Protein 2VEB (pdb70)

B-factor: mean 17.53, std 9.23, range [2.95, 73.64]

Secondary structure (DSSP, 8-state):
-TT--TT------S--HHHHHHHHHHHT--HHHHHHHHHHHHHHGGGHHHHHHHHHHHHHT-HHHHGGGB-TTSSB-HHHHHHHHHHHHHHHHHHHHS--SHHHHHHHHHHHHHHSTTTTTTTTT----S---HHHHHHTHHHHHHTTHHHHTSSS--HHHHHHHHHHHHHHHHHHHHHHTGGGSPTT--

InterPro domains:
  IPR009050 Globin-like superfamily [SSF46458] (16-185)
  IPR012102 Protoglobin [PIRSF014300] (1-195)
  IPR012102 Protoglobin [cd12124] (6-189)
  IPR012292 Globin/Protoglobin [G3DSA:1.10.490.10] (1-195)
  IPR044398 Globin-sensor domain [PF11563] (23-192)

Foldseek 3Di:
DQLDQQLHPPDFDPDAVVNLVVLCVVLVNDVLLLVLLLVVQVLCVVPLVVLLCVVVVVQVVDLVSLQQQDAPVSHGDVLSVVVVSVVVSVVSNCLSHPDCHRSVLVVLQVVLCCQALNNPCPRSVGHHDRHNPLVVLVVCLVVNLPVCLVSLPPPPDDVVSSVSNSSSSSSSSNSSSVSSCVVVDDPPPD

Sequence (190 aa):
IPGYTYGETENRAPFNLEDLKLLKEAVMFTAEDEEYIQKAGEVLEDQVEEILDTWYGFVGSHPHLLYYFTSPDGTPNEKYLAAVRKRFSSRWILDTSSNRSYDQAWLDYQQYEIGLRHHRTKKNQTDNVESVPNIGYRYLVAFIYPITATMKPFLARKGHTPEEVEKMYQAWFKATTLQVALWSYPYVKYGDF

Structure (mmCIF, N/CA/C/O backbone):
data_2VEB
#
_entry.id   2VEB
#
_cell.length_a   80.059
_cell.length_b   49.271
_cell.length_c   51.513
_cell.angle_alpha   90.00
_cell.angle_beta   92.88
_cell.angle_gamma   90.00
#
_symmetry.space_group_name_H-M   'C 1 2 1'
#
loop_
_entity.id
_entity.type
_entity.pdbx_description
1 polymer PROTOGLOBIN
2 non-polymer 'PROTOPORPHYRIN IX CONTAINING FE'
3 non-polymer 'PHOSPHATE ION'
4 non-polymer GLYCEROL
5 non-polymer 'OXYGEN MOLECULE'
6 water water
#
loop_
_atom_site.group_PDB
_atom_site.id
_atom_site.type_symbol
_atom_site.label_atom_id
_atom_site.label_alt_id
_atom_site.label_comp_id
_atom_site.label_asym_id
_atom_site.label_entity_id
_atom_site.label_seq_id
_atom_site.pdbx_PDB_ins_code
_atom_site.Cartn_x
_atom_site.Cartn_y
_atom_site.Cartn_z
_atom_site.occupancy
_atom_site.B_iso_or_equiv
_atom_site.auth_seq_id
_atom_site.auth_comp_id
_atom_site.auth_asym_id
_atom_site.auth_atom_id
_atom_site.pdbx_PDB_model_num
ATOM 1 N N . ILE A 1 6 ? 14.085 48.338 25.503 1.00 18.05 6 ILE A N 1
ATOM 2 C CA . ILE A 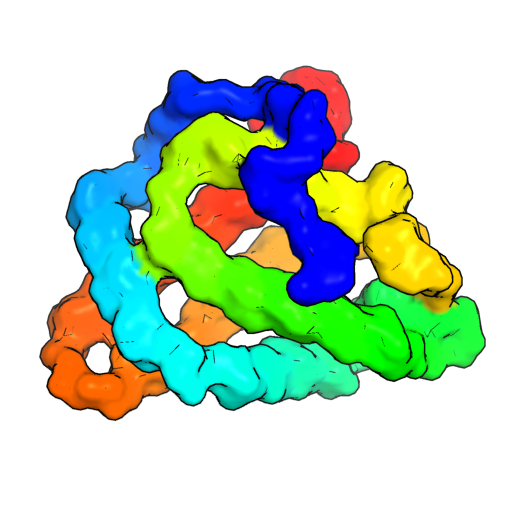1 6 ? 14.351 48.464 24.036 1.00 17.17 6 ILE A CA 1
ATOM 3 C C . ILE A 1 6 ? 14.369 49.946 23.685 1.00 15.44 6 ILE A C 1
ATOM 4 O O . ILE A 1 6 ? 13.314 50.594 23.656 1.00 15.46 6 ILE A O 1
ATOM 9 N N . PRO A 1 7 ? 15.563 50.512 23.435 1.00 15.06 7 PRO A N 1
ATOM 10 C CA . PRO A 1 7 ? 15.603 51.941 23.162 1.00 14.05 7 PRO A CA 1
ATOM 11 C C . PRO A 1 7 ? 14.691 52.353 21.990 1.00 13.41 7 PRO A C 1
ATOM 12 O O . PRO A 1 7 ? 14.715 51.738 20.908 1.00 12.96 7 PRO A O 1
ATOM 16 N N . GLY A 1 8 ? 13.917 53.403 22.234 1.00 12.40 8 GLY A N 1
ATOM 17 C CA . GLY A 1 8 ? 13.041 53.993 21.245 1.00 12.55 8 GLY A CA 1
ATOM 18 C C . GLY A 1 8 ? 11.679 53.326 21.146 1.00 11.70 8 GLY A C 1
ATOM 19 O O . GLY A 1 8 ? 10.814 53.813 20.426 1.00 11.95 8 GLY A O 1
ATOM 20 N N . TYR A 1 9 ? 11.479 52.192 21.819 1.00 11.45 9 TYR A N 1
ATOM 21 C CA . TYR A 1 9 ? 10.212 51.467 21.719 1.00 11.64 9 TYR A CA 1
ATOM 22 C C . TYR A 1 9 ? 9.208 52.059 22.690 1.00 12.03 9 TYR A C 1
ATOM 23 O O . TYR A 1 9 ? 9.386 51.973 23.905 1.00 14.20 9 TYR A O 1
ATOM 32 N N . THR A 1 10 ? 8.151 52.670 22.159 1.00 10.53 10 THR A N 1
ATOM 33 C CA . THR A 1 10 ? 7.230 53.453 22.974 1.00 11.33 10 THR A CA 1
ATOM 34 C C . THR A 1 10 ? 5.783 52.967 22.849 1.00 10.15 10 THR A C 1
ATOM 35 O O . THR A 1 10 ? 4.841 53.738 23.081 1.00 10.72 10 THR A O 1
ATOM 39 N N . TYR A 1 11 ? 5.607 51.690 22.543 1.00 9.93 11 TYR A N 1
ATOM 40 C CA . TYR A 1 11 ? 4.277 51.102 22.423 1.00 9.60 11 TYR A CA 1
ATOM 41 C C . TYR A 1 11 ? 3.485 51.345 23.704 1.00 10.13 11 TYR A C 1
ATOM 42 O O . TYR A 1 11 ? 3.963 51.061 24.821 1.00 10.71 11 TYR A O 1
ATOM 51 N N . GLY A 1 12 ? 2.264 51.850 23.565 1.00 10.14 12 GLY A N 1
ATOM 52 C CA . GLY A 1 12 ? 1.368 52.040 24.707 1.00 10.40 12 GLY A CA 1
ATOM 53 C C . GLY A 1 12 ? 1.683 53.261 25.530 1.00 10.10 12 GLY A C 1
ATOM 54 O O . GLY A 1 12 ? 1.049 53.473 26.570 1.00 11.43 12 GLY A O 1
ATOM 55 N N . GLU A 1 13 ? 2.634 54.078 25.098 1.00 11.12 13 GLU A N 1
ATOM 56 C CA . GLU A 1 13 ? 3.044 55.260 25.858 1.00 12.33 13 GLU A CA 1
ATOM 57 C C . GLU A 1 13 ? 3.428 56.413 24.954 1.00 12.17 13 GLU A C 1
ATOM 58 O O . GLU A 1 13 ? 4.177 57.292 25.347 1.00 12.76 13 GLU A O 1
ATOM 64 N N . THR A 1 14 ? 2.882 56.441 23.738 1.00 11.79 14 THR A N 1
ATOM 65 C CA . THR A 1 14 ? 3.085 57.615 22.897 1.00 12.52 14 THR A CA 1
ATOM 66 C C . THR A 1 14 ? 2.340 58.842 23.444 1.00 12.72 14 THR A C 1
ATOM 67 O O . THR A 1 14 ? 2.750 59.968 23.191 1.00 13.72 14 THR A O 1
ATOM 71 N N . GLU A 1 15 ? 1.253 58.602 24.190 1.00 12.38 15 GLU A N 1
ATOM 72 C CA . GLU A 1 15 ? 0.347 59.651 24.683 1.00 12.84 15 GLU A CA 1
ATOM 73 C C . GLU A 1 15 ? -0.247 60.493 23.546 1.00 13.12 15 GLU A C 1
ATOM 74 O O . GLU A 1 15 ? -0.668 61.634 23.753 1.00 14.60 15 GLU A O 1
ATOM 80 N N . ASN A 1 16 ? -0.306 59.905 22.351 1.00 13.02 16 ASN A N 1
ATOM 81 C CA . ASN A 1 16 ? -0.913 60.546 21.195 1.00 13.50 16 ASN A CA 1
ATOM 82 C C . ASN A 1 16 ? -1.973 59.642 20.589 1.00 13.47 16 ASN A C 1
ATOM 83 O O . ASN A 1 16 ? -1.685 58.522 20.154 1.00 15.11 16 ASN A O 1
ATOM 88 N N . ARG A 1 17 ? -3.200 60.139 20.556 1.00 13.44 17 ARG A N 1
ATOM 89 C CA . ARG A 1 17 ? -4.301 59.393 19.946 1.00 13.67 17 ARG A CA 1
ATOM 90 C C . ARG A 1 17 ? -4.180 59.485 18.420 1.00 13.58 17 ARG A C 1
ATOM 91 O O . ARG A 1 17 ? -4.109 60.584 17.878 1.00 14.75 17 ARG A O 1
ATOM 99 N N . ALA A 1 18 ? -4.128 58.331 17.756 1.00 12.91 18 ALA A N 1
ATOM 100 C CA . ALA A 1 18 ? -4.016 58.249 16.295 1.00 13.07 18 ALA A CA 1
ATOM 101 C C . ALA A 1 18 ? -5.211 58.897 15.600 1.00 13.25 18 ALA A C 1
ATOM 102 O O . ALA A 1 18 ? -6.273 59.036 16.204 1.00 13.13 18 ALA A O 1
ATOM 104 N N . PRO A 1 19 ? -5.039 59.309 14.333 1.00 13.41 19 PRO A N 1
ATOM 105 C CA . PRO A 1 19 ? -6.161 59.865 13.578 1.00 14.48 19 PRO A CA 1
ATOM 106 C C . PRO A 1 19 ? -7.153 58.806 13.110 1.00 14.93 19 PRO A C 1
ATOM 107 O O . PRO A 1 19 ? -8.073 59.148 12.367 1.00 17.89 19 PRO A O 1
ATOM 111 N N . PHE A 1 20 ? -6.953 57.546 13.477 1.00 14.19 20 PHE A N 1
ATOM 112 C CA . PHE A 1 20 ? -7.904 56.477 13.181 1.00 13.54 20 PHE A CA 1
ATOM 113 C C . PHE A 1 20 ? -8.287 55.759 14.481 1.00 13.55 20 PHE A C 1
ATOM 114 O O . PHE A 1 20 ? -7.479 55.648 15.408 1.00 14.28 20 PHE A O 1
ATOM 122 N N . ASN A 1 21 ? -9.537 55.318 14.540 1.00 12.70 21 ASN A N 1
ATOM 123 C CA . ASN A 1 21 ? -10.123 54.726 15.732 1.00 13.53 21 ASN A CA 1
ATOM 124 C C . ASN A 1 21 ? -10.594 53.290 15.481 1.00 13.26 21 ASN A C 1
ATOM 125 O O . ASN A 1 21 ? -10.319 52.715 14.429 1.00 11.95 21 ASN A O 1
ATOM 130 N N . LEU A 1 22 ? -11.290 52.704 16.449 1.00 13.96 22 LEU A N 1
ATOM 131 C CA . LEU A 1 22 ? -11.681 51.320 16.352 1.00 14.77 22 LEU A CA 1
ATOM 132 C C . LEU A 1 22 ? -12.713 51.063 15.266 1.00 14.36 22 LEU A C 1
ATOM 133 O O . LEU A 1 22 ? -12.766 49.963 14.723 1.00 13.93 22 LEU A O 1
ATOM 138 N N . GLU A 1 23 ? -13.532 52.061 14.953 1.00 13.91 23 GLU A N 1
ATOM 139 C CA . GLU A 1 23 ? -14.456 51.902 13.827 1.00 14.27 23 GLU A CA 1
ATOM 140 C C . GLU A 1 23 ? -13.695 51.852 12.506 1.00 13.37 23 GLU A C 1
ATOM 141 O O . GLU A 1 23 ? -13.972 51.007 11.664 1.00 13.85 23 GLU A O 1
ATOM 147 N N . ASP A 1 24 ? -12.715 52.735 12.336 1.00 12.60 24 ASP A N 1
ATOM 148 C CA . ASP A 1 24 ? -11.848 52.654 11.164 1.00 12.14 24 ASP A CA 1
ATOM 149 C C . ASP A 1 24 ? -11.200 51.282 11.085 1.00 11.62 24 ASP A C 1
ATOM 150 O O . ASP A 1 24 ? -11.122 50.683 10.008 1.00 11.75 24 ASP A O 1
ATOM 155 N N . LEU A 1 25 ? -10.713 50.785 12.215 1.00 11.06 25 LEU A N 1
ATOM 156 C CA . LEU A 1 25 ? -10.059 49.481 12.215 1.00 10.90 25 LEU A CA 1
ATOM 157 C C . LEU A 1 25 ? -11.019 48.354 11.844 1.00 10.92 25 LEU A C 1
ATOM 158 O O . LEU A 1 25 ? -10.662 47.451 11.092 1.00 11.11 25 LEU A O 1
ATOM 163 N N . LYS A 1 26 ? -12.248 48.418 12.357 1.00 11.15 26 LYS A N 1
ATOM 164 C CA . LYS A 1 26 ? -13.246 47.421 12.018 1.00 12.44 26 LYS A CA 1
ATOM 165 C C . LYS A 1 26 ? -13.443 47.348 10.497 1.00 11.56 26 LYS A C 1
ATOM 166 O O . LYS A 1 26 ? -13.456 46.258 9.907 1.00 11.47 26 LYS A O 1
ATOM 172 N N . LEU A 1 27 ? -13.578 48.511 9.863 1.00 11.18 27 LEU A N 1
ATOM 173 C CA . LEU A 1 27 ? -13.810 48.551 8.418 1.00 12.01 27 LEU A CA 1
ATOM 174 C C . LEU A 1 27 ? -12.592 48.084 7.623 1.00 11.43 27 LEU A C 1
ATOM 175 O O . LEU A 1 27 ? -12.717 47.453 6.581 1.00 11.37 27 LEU A O 1
ATOM 180 N N . LEU A 1 28 ? -11.400 48.420 8.111 1.00 10.14 28 LEU A N 1
ATOM 181 C CA . LEU A 1 28 ? -10.193 47.969 7.459 1.00 10.48 28 LEU A CA 1
ATOM 182 C C . LEU A 1 28 ? -9.986 46.456 7.601 1.00 9.98 28 LEU A C 1
ATOM 183 O O . LEU A 1 28 ? -9.584 45.779 6.648 1.00 10.05 28 LEU A O 1
ATOM 188 N N . LYS A 1 29 ? -10.283 45.913 8.789 1.00 10.41 29 LYS A N 1
ATOM 189 C CA . LYS A 1 29 ? -10.257 44.462 8.974 1.00 11.24 29 LYS A CA 1
ATOM 190 C C . LYS A 1 29 ? -11.218 43.750 8.025 1.00 10.65 29 LYS A C 1
ATOM 191 O O . LYS A 1 29 ? -10.895 42.707 7.458 1.00 11.63 29 LYS A O 1
ATOM 197 N N . GLU A 1 30 ? -12.391 44.337 7.817 1.00 10.54 30 GLU A N 1
ATOM 198 C CA . GLU A 1 30 ? -13.351 43.740 6.897 1.00 11.81 30 GLU A CA 1
ATOM 199 C C . GLU A 1 30 ? -12.790 43.723 5.474 1.00 11.19 30 GLU A C 1
ATOM 200 O O . GLU A 1 30 ? -12.908 42.725 4.765 1.00 11.81 30 GLU A O 1
ATOM 206 N N . ALA A 1 31 ? -12.111 44.800 5.071 1.00 10.34 31 ALA A N 1
ATOM 207 C CA . ALA A 1 31 ? -11.568 44.896 3.722 1.00 10.68 31 ALA A CA 1
ATOM 208 C C . ALA A 1 31 ? -10.437 43.891 3.487 1.00 11.46 31 ALA A C 1
ATOM 209 O O . ALA A 1 31 ? -10.286 43.382 2.387 1.00 12.68 31 ALA A O 1
ATOM 211 N N . VAL A 1 32 ? -9.635 43.617 4.508 1.00 10.49 32 VAL A N 1
ATOM 212 C CA . VAL A 1 32 ? -8.537 42.652 4.397 1.00 11.15 32 VAL A CA 1
ATOM 213 C C . VAL A 1 32 ? -8.945 41.220 4.778 1.00 10.95 32 VAL A C 1
ATOM 214 O O . VAL A 1 32 ? -8.118 40.304 4.754 1.00 13.12 32 VAL A O 1
ATOM 218 N N . MET A 1 33 ? -10.216 41.021 5.143 1.00 11.00 33 MET A N 1
ATOM 219 C CA . MET A 1 33 ? -10.786 39.699 5.473 1.00 11.61 33 MET A CA 1
ATOM 220 C C . MET A 1 33 ? -10.215 39.118 6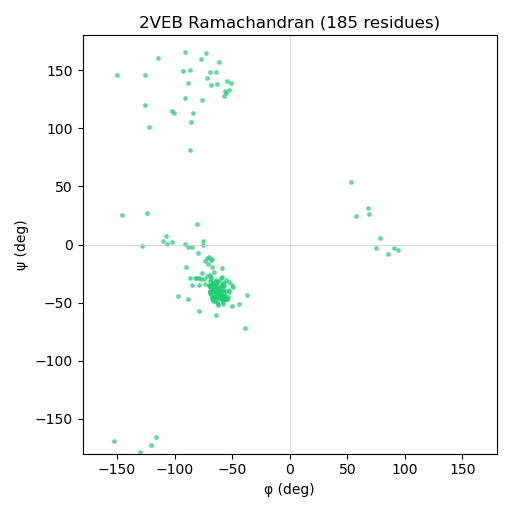.770 1.00 11.15 33 MET A C 1
ATOM 221 O O . MET A 1 33 ? -10.123 37.904 6.919 1.00 11.54 33 MET A O 1
ATOM 226 N N . PHE A 1 34 ? -9.862 39.991 7.715 1.00 11.63 34 PHE A N 1
ATOM 227 C CA . PHE A 1 34 ? -9.310 39.566 9.005 1.00 11.79 34 PHE A CA 1
ATOM 228 C C . PHE A 1 34 ? -10.476 39.402 9.975 1.00 12.46 34 PHE A C 1
ATOM 229 O O . PHE A 1 34 ? -11.264 40.334 10.152 1.00 13.24 34 PHE A O 1
ATOM 237 N N . THR A 1 35 ? -10.575 38.225 10.597 1.00 12.07 35 THR A N 1
ATOM 238 C CA . THR A 1 35 ? -11.675 37.902 11.510 1.00 12.98 35 THR A CA 1
ATOM 239 C C . THR A 1 35 ? -11.115 37.344 12.816 1.00 12.94 35 THR A C 1
ATOM 240 O O . THR A 1 35 ? -9.903 37.193 12.997 1.00 13.35 35 THR A O 1
ATOM 244 N N . ALA A 1 36 ? -12.022 36.991 13.718 1.00 13.34 36 ALA A N 1
ATOM 245 C CA . ALA A 1 36 ? -11.649 36.313 14.959 1.00 14.03 36 ALA A CA 1
ATOM 246 C C . ALA A 1 36 ? -10.851 35.039 14.717 1.00 14.33 36 ALA A C 1
ATOM 247 O O . ALA A 1 36 ? -10.011 34.662 15.541 1.00 15.21 36 ALA A O 1
ATOM 249 N N . GLU A 1 37 ? -11.092 34.366 13.594 1.00 14.86 37 GLU A N 1
ATOM 250 C CA . GLU A 1 37 ? -10.286 33.192 13.249 1.00 15.44 37 GLU A CA 1
ATOM 251 C C . GLU A 1 37 ? -8.805 33.564 13.066 1.00 15.32 37 GLU A C 1
ATOM 252 O O . GLU A 1 37 ? -7.905 32.854 13.536 1.00 15.79 37 GLU A O 1
ATOM 258 N N . ASP A 1 38 ? -8.546 34.683 12.402 1.00 14.61 38 ASP A N 1
ATOM 259 C CA . ASP A 1 38 ? -7.164 35.138 12.213 1.00 14.49 38 ASP A CA 1
ATOM 260 C C . ASP A 1 38 ? -6.542 35.597 13.511 1.00 15.17 38 ASP A C 1
ATOM 261 O O . ASP A 1 38 ? -5.353 35.388 13.721 1.00 15.95 38 ASP A O 1
ATOM 266 N N . GLU A 1 39 ? -7.327 36.214 14.387 1.00 16.04 39 GLU A N 1
ATOM 267 C CA . GLU A 1 39 ? -6.807 36.559 15.712 1.00 18.16 39 GLU A CA 1
ATOM 268 C C . GLU A 1 39 ? -6.314 35.314 16.443 1.00 17.62 39 GLU A C 1
ATOM 269 O O . GLU A 1 39 ? -5.218 35.320 17.028 1.00 17.50 39 GLU A O 1
ATOM 275 N N . GLU A 1 40 ? -7.102 34.238 16.382 1.00 17.42 40 GLU A N 1
ATOM 276 C CA . GLU A 1 40 ? -6.722 32.986 17.031 1.00 18.28 40 GLU A CA 1
ATOM 277 C C . GLU A 1 40 ? -5.372 32.497 16.503 1.00 17.85 40 GLU A C 1
ATOM 278 O O . GLU A 1 40 ? -4.459 32.165 17.278 1.00 18.69 40 GLU A O 1
ATOM 284 N N . TYR A 1 41 ? -5.236 32.469 15.182 1.00 17.56 41 TYR A N 1
ATOM 285 C CA . TYR A 1 41 ? -4.078 31.855 14.559 1.00 17.89 41 TYR A CA 1
ATOM 286 C C . TYR A 1 41 ? -2.843 32.737 14.539 1.00 17.71 41 TYR A C 1
ATOM 287 O O . TYR A 1 41 ? -1.733 32.225 14.628 1.00 18.48 41 TYR A O 1
ATOM 296 N N . ILE A 1 42 ? -3.020 34.049 14.500 1.00 16.89 42 ILE A N 1
ATOM 297 C CA . ILE A 1 42 ? -1.854 34.927 14.609 1.00 17.48 42 ILE A CA 1
ATOM 298 C C . ILE A 1 42 ? -1.275 34.794 16.018 1.00 18.00 42 ILE A C 1
ATOM 299 O O . ILE A 1 42 ? -0.050 34.850 16.185 1.00 17.86 42 ILE A O 1
ATOM 304 N N . GLN A 1 43 ? -2.146 34.591 17.015 1.00 18.94 43 GLN A N 1
ATOM 305 C CA . GLN A 1 43 ? -1.720 34.396 18.408 1.00 21.50 43 GLN A CA 1
ATOM 306 C C . GLN A 1 43 ? -0.992 33.075 18.570 1.00 22.24 43 GLN A C 1
ATOM 307 O O . GLN A 1 43 ? -0.028 33.000 19.324 1.00 22.82 43 GLN A O 1
ATOM 313 N N . LYS A 1 44 ? -1.420 32.042 17.851 1.00 22.86 44 LYS A N 1
ATOM 314 C CA . LYS A 1 44 ? -0.725 30.753 17.898 1.00 24.53 44 LYS A CA 1
ATOM 315 C C . LYS A 1 44 ? 0.647 30.848 17.246 1.00 25.35 44 LYS A C 1
ATOM 316 O O . LYS A 1 44 ? 1.574 30.144 17.645 1.00 25.62 44 LYS A O 1
ATOM 322 N N . ALA A 1 45 ? 0.777 31.739 16.264 1.00 26.03 45 ALA A N 1
ATOM 323 C CA . ALA A 1 45 ? 2.071 32.041 15.653 1.00 26.87 45 ALA A CA 1
ATOM 324 C C . ALA A 1 45 ? 3.071 32.566 16.690 1.00 27.40 45 ALA A C 1
ATOM 325 O O . ALA A 1 45 ? 4.279 32.362 16.539 1.00 26.94 45 ALA A O 1
ATOM 327 N N . GLY A 1 46 ? 2.549 33.210 17.739 1.00 28.49 46 GLY A N 1
ATOM 328 C CA . GLY A 1 46 ? 3.303 33.667 18.925 1.00 29.75 46 GLY A CA 1
ATOM 329 C C . GLY A 1 46 ? 4.384 32.719 19.421 1.00 30.10 46 GLY A C 1
ATOM 330 O O . GLY A 1 46 ? 5.581 33.001 19.303 1.00 29.86 46 GLY A O 1
ATOM 331 N N . GLU A 1 47 ? 3.932 31.615 20.020 1.00 30.23 47 GLU A N 1
ATOM 332 C CA . GLU A 1 47 ? 4.801 30.592 20.586 1.00 30.39 47 GLU A CA 1
ATOM 333 C C . GLU A 1 47 ? 5.725 30.029 19.519 1.00 29.15 47 GLU A C 1
ATOM 334 O O . GLU A 1 47 ? 6.875 29.701 19.800 1.00 29.68 47 GLU A O 1
ATOM 340 N N . VAL A 1 48 ? 5.211 29.933 18.294 1.00 27.61 48 VAL A N 1
ATOM 341 C CA . VAL A 1 48 ? 5.969 29.377 17.175 1.00 26.39 48 VAL A CA 1
ATOM 342 C C . VAL A 1 48 ? 7.172 30.243 16.803 1.00 26.00 48 VAL A C 1
ATOM 343 O O . VAL A 1 48 ? 8.278 29.725 16.620 1.00 25.74 48 VAL A O 1
ATOM 347 N N . LEU A 1 49 ? 6.958 31.556 16.722 1.00 25.61 49 LEU A N 1
ATOM 348 C CA . LEU A 1 49 ? 7.987 32.483 16.244 1.00 25.40 49 LEU A CA 1
ATOM 349 C C . LEU A 1 49 ? 8.902 33.036 17.333 1.00 25.90 49 LEU A C 1
ATOM 350 O O . LEU A 1 49 ? 9.994 33.524 17.030 1.00 25.51 49 LEU A O 1
ATOM 355 N N . GLU A 1 50 ? 8.458 32.961 18.586 1.00 26.91 50 GLU A N 1
ATOM 356 C CA . GLU A 1 50 ? 9.162 33.555 19.725 1.00 28.44 50 GLU A CA 1
ATOM 357 C C . GLU A 1 50 ? 10.674 33.300 19.706 1.00 28.07 50 GLU A C 1
ATOM 358 O O . GLU A 1 50 ? 11.462 34.243 19.822 1.00 28.61 50 GLU A O 1
ATOM 364 N N . ASP A 1 51 ? 11.071 32.037 19.539 1.00 27.82 51 ASP A N 1
ATOM 365 C CA . ASP A 1 51 ? 12.488 31.644 19.603 1.00 27.56 51 ASP A CA 1
ATOM 366 C C . ASP A 1 51 ? 13.239 31.826 18.286 1.00 26.47 51 ASP A C 1
ATOM 367 O O . ASP A 1 51 ? 14.446 31.578 18.219 1.00 26.76 51 ASP A O 1
ATOM 372 N N . GLN A 1 52 ? 12.537 32.264 17.242 1.00 24.84 52 GLN A N 1
ATOM 373 C CA . GLN A 1 52 ? 13.118 32.307 15.900 1.00 23.65 52 GLN A CA 1
ATOM 374 C C . GLN A 1 52 ? 13.370 33.715 15.392 1.00 23.06 52 GLN A C 1
ATOM 375 O O . GLN A 1 52 ? 13.785 33.896 14.245 1.00 22.56 52 GLN A O 1
ATOM 381 N N . VAL A 1 53 ? 13.105 34.708 16.230 1.00 22.56 53 VAL A N 1
ATOM 382 C CA . VAL A 1 53 ? 13.092 36.094 15.771 1.00 23.45 53 VAL A CA 1
ATOM 383 C C . VAL A 1 53 ? 14.458 36.584 15.269 1.00 23.31 53 VAL A C 1
ATOM 384 O O . VAL A 1 53 ? 14.516 37.390 14.343 1.00 22.84 53 VAL A O 1
ATOM 388 N N . GLU A 1 54 ? 15.547 36.084 15.853 1.00 23.31 54 GLU A N 1
ATOM 389 C CA . GLU A 1 54 ? 16.875 36.475 15.381 1.00 23.58 54 GLU A CA 1
ATOM 390 C C . GLU A 1 54 ? 17.131 35.947 13.968 1.00 22.92 54 GLU A C 1
ATOM 391 O O . GLU A 1 54 ? 17.704 36.650 13.133 1.00 22.46 54 GLU A O 1
ATOM 397 N N . GLU A 1 55 ? 16.693 34.718 13.692 1.00 21.67 55 GLU A N 1
ATOM 398 C CA . GLU A 1 55 ? 16.861 34.111 12.374 1.00 21.07 55 GLU A CA 1
ATOM 399 C C . GLU A 1 55 ? 15.970 34.796 11.337 1.00 19.32 55 GLU A C 1
ATOM 400 O O . GLU A 1 55 ? 16.365 34.958 10.181 1.00 18.89 55 GLU A O 1
ATOM 406 N N . ILE A 1 56 ? 14.773 35.204 11.757 1.00 18.57 56 ILE A N 1
ATOM 407 C CA . ILE A 1 56 ? 13.867 35.934 10.880 1.00 17.78 56 ILE A CA 1
ATOM 408 C C . ILE A 1 56 ? 14.501 37.278 10.486 1.00 17.85 56 ILE A C 1
ATOM 409 O O . ILE A 1 56 ? 14.563 37.626 9.300 1.00 17.09 56 ILE A O 1
ATOM 414 N N . LEU A 1 57 ? 14.993 38.016 11.478 1.00 18.11 57 LEU A N 1
ATOM 415 C CA . LEU A 1 57 ? 15.674 39.274 11.187 1.00 19.23 57 LEU A CA 1
ATOM 416 C C . LEU A 1 57 ? 16.959 39.112 10.385 1.00 19.20 57 LEU A C 1
ATOM 417 O O . LEU A 1 57 ? 17.256 39.962 9.567 1.00 18.56 57 LEU A O 1
ATOM 422 N N . ASP A 1 58 ? 17.694 38.021 10.583 1.00 19.63 58 ASP A N 1
ATOM 423 C CA . ASP A 1 58 ? 18.838 37.732 9.710 1.00 20.31 58 ASP A CA 1
ATOM 424 C C . ASP A 1 58 ? 18.394 37.651 8.252 1.00 19.55 58 ASP A C 1
ATOM 425 O O . ASP A 1 58 ? 19.081 38.134 7.357 1.00 19.42 58 ASP A O 1
ATOM 430 N N . THR A 1 59 ? 17.246 37.016 8.020 1.00 19.36 59 THR A N 1
ATOM 431 C CA . THR A 1 59 ? 16.711 36.859 6.675 1.00 18.98 59 THR A CA 1
ATOM 432 C C . THR A 1 59 ? 16.309 38.211 6.089 1.00 17.79 59 THR A C 1
ATOM 433 O O . THR A 1 59 ? 16.704 38.546 4.966 1.00 17.84 59 THR A O 1
ATOM 437 N N . TRP A 1 60 ? 15.559 38.993 6.864 1.00 16.63 60 TRP A N 1
ATOM 438 C CA . TRP A 1 60 ? 15.065 40.283 6.400 1.00 16.51 60 TRP A CA 1
ATOM 439 C C . TRP A 1 60 ? 16.195 41.285 6.206 1.00 16.55 60 TRP A C 1
ATOM 440 O O . TRP A 1 60 ? 16.247 41.959 5.177 1.00 16.22 60 TRP A O 1
ATOM 451 N N . TYR A 1 61 ? 17.090 41.389 7.190 1.00 16.35 61 TYR A N 1
ATOM 452 C CA . TYR A 1 61 ? 18.256 42.265 7.040 1.00 16.07 61 TYR A CA 1
ATOM 453 C C . TYR A 1 61 ? 19.185 41.798 5.924 1.00 16.23 61 TYR A C 1
ATOM 454 O O . TYR A 1 61 ? 19.818 42.619 5.265 1.00 16.97 61 TYR A O 1
ATOM 463 N N . GLY A 1 62 ? 19.232 40.493 5.687 1.00 16.45 62 GLY A N 1
ATOM 464 C CA . GLY A 1 62 ? 19.999 39.928 4.576 1.00 16.46 62 GLY A CA 1
ATOM 465 C C . GLY A 1 62 ? 19.452 40.400 3.235 1.00 16.53 62 GLY A C 1
ATOM 466 O O . GLY A 1 62 ? 20.209 40.787 2.339 1.00 17.68 62 GLY A O 1
ATOM 467 N N . PHE A 1 63 ? 18.124 40.372 3.098 1.00 16.06 63 PHE A N 1
ATOM 468 C CA . PHE A 1 63 ? 17.451 40.849 1.901 1.00 15.88 63 PHE A CA 1
ATOM 469 C C . PHE A 1 63 ? 17.708 42.333 1.679 1.00 15.37 63 PHE A C 1
ATOM 470 O O . PHE A 1 63 ? 18.113 42.737 0.600 1.00 16.03 63 PHE A O 1
ATOM 478 N N . VAL A 1 64 ? 17.487 43.140 2.707 1.00 15.02 64 VAL A N 1
ATOM 479 C CA . VAL A 1 64 ? 17.759 44.580 2.605 1.00 15.46 64 VAL A CA 1
ATOM 480 C C . VAL A 1 64 ? 19.239 44.836 2.266 1.00 15.77 64 VAL A C 1
ATOM 481 O O . VAL A 1 64 ? 19.548 45.595 1.342 1.00 16.47 64 VAL A O 1
ATOM 485 N N . GLY A 1 65 ? 20.138 44.166 2.980 1.00 16.18 65 GLY A N 1
ATOM 486 C CA . GLY A 1 65 ? 21.583 44.403 2.815 1.00 17.58 65 GLY A CA 1
ATOM 487 C C . GLY A 1 65 ? 22.146 44.016 1.460 1.00 18.37 65 GLY A C 1
ATOM 488 O O . GLY A 1 65 ? 23.188 44.543 1.043 1.00 19.74 65 GLY A O 1
ATOM 489 N N . SER A 1 66 ? 21.479 43.109 0.756 1.00 18.45 66 SER A N 1
ATOM 490 C CA . SER A 1 66 ? 21.992 42.634 -0.529 1.00 19.39 66 SER A CA 1
ATOM 491 C C . SER A 1 66 ? 21.527 43.502 -1.704 1.00 18.70 66 SER A C 1
ATOM 492 O O . SER A 1 66 ? 21.892 43.266 -2.857 1.00 20.25 66 SER A O 1
ATOM 495 N N . HIS A 1 67 ? 20.716 44.514 -1.400 1.00 17.62 67 HIS A N 1
ATOM 496 C CA . HIS A 1 67 ? 20.178 45.417 -2.396 1.00 17.43 67 HIS A CA 1
ATOM 497 C C . HIS A 1 67 ? 20.574 46.857 -2.075 1.00 16.72 67 HIS A C 1
ATOM 498 O O . HIS A 1 67 ? 19.956 47.467 -1.213 1.00 15.50 67 HIS A O 1
ATOM 505 N N . PRO A 1 68 ? 21.597 47.414 -2.763 1.00 16.06 68 PRO A N 1
ATOM 506 C CA . PRO A 1 68 ? 22.024 48.787 -2.440 1.00 15.27 68 PRO A CA 1
ATOM 507 C C . PRO A 1 68 ? 20.901 49.827 -2.368 1.00 14.21 68 PRO A C 1
ATOM 508 O O . PRO A 1 68 ? 20.937 50.722 -1.513 1.00 12.99 68 PRO A O 1
ATOM 512 N N . HIS A 1 69 ? 19.896 49.706 -3.232 1.00 13.63 69 HIS A N 1
ATOM 513 C CA . HIS A 1 69 ? 18.806 50.676 -3.249 1.00 13.30 69 HIS A CA 1
ATOM 514 C C . HIS A 1 69 ? 17.849 50.525 -2.072 1.00 12.06 69 HIS A C 1
ATOM 515 O O . HIS A 1 69 ? 17.047 51.413 -1.837 1.00 12.67 69 HIS A O 1
ATOM 522 N N . LEU A 1 70 ? 17.927 49.400 -1.361 1.00 11.29 70 LEU A N 1
ATOM 523 C CA . LEU A 1 70 ? 17.136 49.221 -0.136 1.00 11.72 70 LEU A CA 1
ATOM 524 C C . LEU A 1 70 ? 17.984 49.546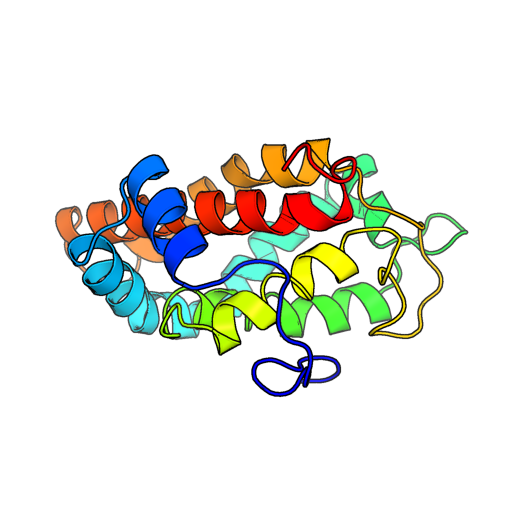 1.079 1.00 11.13 70 LEU A C 1
ATOM 525 O O . LEU A 1 70 ? 17.531 50.241 1.986 1.00 10.61 70 LEU A O 1
ATOM 530 N N . LEU A 1 71 ? 19.227 49.053 1.087 1.00 11.28 71 LEU A N 1
ATOM 531 C CA . LEU A 1 71 ? 20.129 49.353 2.189 1.00 11.22 71 LEU A CA 1
ATOM 532 C C . LEU A 1 71 ? 20.326 50.867 2.330 1.00 10.47 71 LEU A C 1
ATOM 533 O O . LEU A 1 71 ? 20.557 51.363 3.434 1.00 10.84 71 LEU A O 1
ATOM 538 N N . TYR A 1 72 ? 20.189 51.568 1.205 1.00 10.30 72 TYR A N 1
ATOM 539 C CA . TYR A 1 72 ? 20.159 53.023 1.149 1.00 10.58 72 TYR A CA 1
ATOM 540 C C . TYR A 1 72 ? 19.426 53.674 2.325 1.00 10.05 72 TYR A C 1
ATOM 541 O O . TYR A 1 72 ? 19.898 54.675 2.872 1.00 9.82 72 TYR A O 1
ATOM 550 N N . TYR A 1 73 ? 18.277 53.121 2.709 1.00 9.59 73 TYR A N 1
ATOM 551 C CA . TYR A 1 73 ? 17.471 53.771 3.738 1.00 8.90 73 TYR A CA 1
ATOM 552 C C . TYR A 1 73 ? 18.068 53.786 5.143 1.00 8.83 73 TYR A C 1
ATOM 553 O O . TYR A 1 73 ? 17.588 54.515 5.998 1.00 9.25 73 TYR A O 1
ATOM 562 N N . PHE A 1 74 ? 19.107 52.976 5.344 1.00 8.88 74 PHE A N 1
ATOM 563 C CA . PHE A 1 74 ? 19.845 52.885 6.602 1.00 9.73 74 PHE A CA 1
ATOM 564 C C . PHE A 1 74 ? 21.238 53.530 6.496 1.00 9.82 74 PHE A C 1
ATOM 565 O O . PHE A 1 74 ? 22.035 53.392 7.408 1.00 11.09 74 PHE A O 1
ATOM 573 N N . THR A 1 75 ? 21.539 54.199 5.383 1.00 9.57 75 THR A N 1
ATOM 574 C CA . THR A 1 75 ? 22.890 54.717 5.161 1.00 10.83 75 THR A CA 1
ATOM 575 C C . THR A 1 75 ? 23.120 56.089 5.765 1.00 11.15 75 THR A C 1
ATOM 576 O O . THR A 1 75 ? 22.203 56.920 5.898 1.00 11.57 75 THR A O 1
ATOM 580 N N . SER A 1 76 ? 24.377 56.320 6.138 1.00 11.54 76 SER A N 1
ATOM 581 C CA . SER A 1 76 ? 24.866 57.642 6.464 1.00 12.32 76 SER A CA 1
ATOM 582 C C . SER A 1 76 ? 25.001 58.449 5.168 1.00 12.39 76 SER A C 1
ATOM 583 O O . SER A 1 76 ? 25.002 57.869 4.078 1.00 12.66 76 SER A O 1
ATOM 586 N N . PRO A 1 77 ? 25.143 59.788 5.280 1.00 13.72 77 PRO A N 1
ATOM 587 C CA . PRO A 1 77 ? 25.282 60.607 4.065 1.00 14.49 77 PRO A CA 1
ATOM 588 C C . PRO A 1 77 ? 26.387 60.136 3.117 1.00 14.97 77 PRO A C 1
ATOM 589 O O . PRO A 1 77 ? 26.237 60.241 1.895 1.00 16.08 77 PRO A O 1
ATOM 593 N N . ASP A 1 78 ? 27.462 59.573 3.667 1.00 14.30 78 ASP A N 1
ATOM 594 C CA . ASP A 1 78 ? 28.596 59.134 2.857 1.00 15.16 78 ASP A CA 1
ATOM 595 C C . ASP A 1 78 ? 28.314 57.839 2.090 1.00 15.06 78 ASP A C 1
ATOM 596 O O . ASP A 1 78 ? 29.192 57.341 1.388 1.00 16.29 78 ASP A O 1
ATOM 601 N N . GLY A 1 79 ? 27.110 57.278 2.246 1.00 15.26 79 GLY A N 1
ATOM 602 C CA . GLY A 1 79 ? 26.712 56.112 1.478 1.00 15.46 79 GLY A CA 1
ATOM 603 C C . GLY A 1 79 ? 26.967 54.792 2.172 1.00 15.44 79 GLY A C 1
ATOM 604 O O . GLY A 1 79 ? 26.570 53.748 1.650 1.00 16.89 79 GLY A O 1
ATOM 605 N N . THR A 1 80 ? 27.597 54.818 3.345 1.00 14.95 80 THR A N 1
ATOM 606 C CA . THR A 1 80 ? 27.903 53.576 4.053 1.00 15.13 80 THR A CA 1
ATOM 607 C C . THR A 1 80 ? 26.760 53.275 5.034 1.00 14.21 80 THR A C 1
ATOM 608 O O . THR A 1 80 ? 26.151 54.194 5.550 1.00 13.80 80 THR A O 1
ATOM 612 N N . PRO A 1 81 ? 26.491 51.991 5.310 1.00 14.15 81 PRO A N 1
ATOM 613 C CA . PRO A 1 81 ? 25.412 51.700 6.276 1.00 14.07 81 PRO A CA 1
ATOM 614 C C . PRO A 1 81 ? 25.738 52.252 7.661 1.00 13.30 81 PRO A C 1
ATOM 615 O O . PRO A 1 81 ? 26.877 52.158 8.112 1.00 14.64 81 PRO A O 1
ATOM 619 N N . ASN A 1 82 ? 24.757 52.846 8.330 1.00 12.24 82 ASN A N 1
ATOM 620 C CA . ASN A 1 82 ? 24.937 53.292 9.703 1.00 12.67 82 ASN A CA 1
ATOM 621 C C . ASN A 1 82 ? 24.644 52.102 10.623 1.00 12.69 82 ASN A C 1
ATOM 622 O O . ASN A 1 82 ? 23.489 51.683 10.781 1.00 12.43 82 ASN A O 1
ATOM 627 N N . GLU A 1 83 ? 25.706 51.518 11.185 1.00 13.21 83 GLU A N 1
ATOM 628 C CA . GLU A 1 83 ? 25.577 50.290 11.964 1.00 13.88 83 GLU A CA 1
ATOM 629 C C . GLU A 1 83 ? 24.798 50.481 13.262 1.00 13.19 83 GLU A C 1
ATOM 630 O O . GLU A 1 83 ? 24.054 49.595 13.677 1.00 13.82 83 GLU A O 1
ATOM 636 N N . LYS A 1 84 ? 24.919 51.651 13.871 1.00 13.40 84 LYS A N 1
ATOM 637 C CA . LYS A 1 84 ? 24.183 51.983 15.099 1.00 14.87 84 LYS A CA 1
ATOM 638 C C . LYS A 1 84 ? 22.681 51.992 14.788 1.00 13.05 84 LYS A C 1
ATOM 639 O O . LYS A 1 84 ? 21.860 51.453 15.538 1.00 12.96 84 LYS A O 1
ATOM 645 N N . TYR A 1 85 ? 22.330 52.611 13.670 1.00 11.73 85 TYR A N 1
ATOM 646 C CA . TYR A 1 85 ? 20.940 52.722 13.225 1.00 10.69 85 TYR A CA 1
ATOM 647 C C . TYR A 1 85 ? 20.373 51.324 12.965 1.00 10.18 85 TYR A C 1
ATOM 648 O O . TYR A 1 85 ? 19.319 50.959 13.487 1.00 11.13 85 TYR A O 1
ATOM 657 N N . LEU A 1 86 ? 21.077 50.526 12.171 1.00 10.58 86 LEU A N 1
ATOM 658 C CA . LEU A 1 86 ? 20.652 49.161 11.876 1.00 11.46 86 LEU A CA 1
ATOM 659 C C . LEU A 1 86 ? 20.401 48.355 13.144 1.00 11.77 86 LEU A C 1
ATOM 660 O O . LEU A 1 86 ? 19.390 47.658 13.258 1.00 12.04 86 LEU A O 1
ATOM 665 N N . ALA A 1 87 ? 21.314 48.449 14.102 1.00 12.09 87 ALA A N 1
ATOM 666 C CA . ALA A 1 87 ? 21.203 47.631 15.307 1.00 12.28 87 ALA A CA 1
ATOM 667 C C . ALA A 1 87 ? 20.029 48.066 16.190 1.00 11.75 87 ALA A C 1
ATOM 668 O O . ALA A 1 87 ? 19.324 47.220 16.746 1.00 13.27 87 ALA A O 1
ATOM 670 N N . ALA A 1 88 ? 19.817 49.374 16.316 1.00 12.01 88 ALA A N 1
ATOM 671 C CA . ALA A 1 88 ? 18.745 49.900 17.160 1.00 11.83 88 ALA A CA 1
ATOM 672 C C . ALA A 1 88 ? 17.375 49.561 16.556 1.00 11.39 88 ALA A C 1
ATOM 673 O O . ALA A 1 88 ? 16.434 49.174 17.265 1.00 12.43 88 ALA A O 1
ATOM 675 N N . VAL A 1 89 ? 17.266 49.703 15.239 1.00 10.87 89 VAL A N 1
ATOM 676 C CA . VAL A 1 89 ? 16.016 49.383 14.549 1.00 11.01 89 VAL A CA 1
ATOM 677 C C . VAL A 1 89 ? 15.729 47.886 14.646 1.00 10.66 89 VAL A C 1
ATOM 678 O O . VAL A 1 89 ? 14.588 47.477 14.854 1.00 10.64 89 VAL A O 1
ATOM 682 N N . ARG A 1 90 ? 16.773 47.069 14.535 1.00 11.70 90 ARG A N 1
ATOM 683 C CA . ARG A 1 90 ? 16.619 45.632 14.587 1.00 12.18 90 ARG A CA 1
ATOM 684 C C . ARG A 1 90 ? 15.904 45.183 15.861 1.00 12.24 90 ARG A C 1
ATOM 685 O O . ARG A 1 90 ? 15.075 44.273 15.817 1.00 12.37 90 ARG A O 1
ATOM 693 N N . LYS A 1 91 ? 16.226 45.805 16.992 1.00 11.94 91 LYS A N 1
ATOM 694 C CA . LYS A 1 91 ? 15.577 45.433 18.252 1.00 13.01 91 LYS A CA 1
ATOM 695 C C . LYS A 1 91 ? 14.084 45.749 18.228 1.00 11.69 91 LYS A C 1
ATOM 696 O O . LYS A 1 91 ? 13.273 44.998 18.778 1.00 12.40 91 LYS A O 1
ATOM 702 N N . ARG A 1 92 ? 13.724 46.881 17.632 1.00 10.98 92 ARG A N 1
ATOM 703 C CA . ARG A 1 92 ? 12.307 47.250 17.530 1.00 10.78 92 ARG A CA 1
ATOM 704 C C . ARG A 1 92 ? 11.566 46.412 16.491 1.00 10.24 92 ARG A C 1
ATOM 705 O O . ARG A 1 92 ? 10.387 46.088 16.664 1.00 10.56 92 ARG A O 1
ATOM 713 N N . PHE A 1 93 ? 12.245 46.045 15.413 1.00 11.36 93 PHE A N 1
ATOM 714 C CA . PHE A 1 93 ? 11.645 45.236 14.346 1.00 11.97 93 PHE A CA 1
ATOM 715 C C . PHE A 1 93 ? 11.381 43.814 14.869 1.00 12.06 93 PHE A C 1
ATOM 716 O O . PHE A 1 93 ? 10.334 43.216 14.627 1.00 12.35 93 PHE A O 1
ATOM 724 N N A SER A 1 94 ? 12.332 43.287 15.641 0.50 10.62 94 SER A N 1
ATOM 725 C CA A SER A 1 94 ? 12.195 41.994 16.308 0.50 12.49 94 SER A CA 1
ATOM 726 C CA B SER A 1 94 ? 12.172 41.983 16.274 0.50 12.54 94 SER A CA 1
ATOM 727 C C A SER A 1 94 ? 10.950 41.977 17.189 0.50 11.12 94 SER A C 1
ATOM 728 O O A SER A 1 94 ? 10.135 41.049 17.148 0.50 9.83 94 SER A O 1
ATOM 733 N N . ARG A 1 95 ? 10.794 43.021 17.986 1.00 11.72 95 ARG A N 1
ATOM 734 C CA . ARG A 1 95 ? 9.670 43.150 18.897 1.00 12.07 95 ARG A CA 1
ATOM 735 C C . ARG A 1 95 ? 8.346 43.256 18.148 1.00 11.46 95 ARG A C 1
ATOM 736 O O . ARG A 1 95 ? 7.326 42.724 18.598 1.00 12.42 95 ARG A O 1
ATOM 744 N N . TRP A 1 96 ? 8.345 43.938 17.008 1.00 10.54 96 TRP A N 1
ATOM 745 C CA . TRP A 1 96 ? 7.152 44.043 16.181 1.00 10.53 96 TRP A CA 1
ATOM 746 C C . TRP A 1 96 ? 6.627 42.667 15.744 1.00 10.63 96 TRP A C 1
ATOM 747 O O . TRP A 1 96 ? 5.400 42.457 15.622 1.00 11.12 96 TRP A O 1
ATOM 758 N N . ILE A 1 97 ? 7.521 41.720 15.482 1.00 11.88 97 ILE A N 1
ATOM 759 C CA . ILE A 1 97 ? 7.050 40.385 15.122 1.00 13.24 97 ILE A CA 1
ATOM 760 C C . ILE A 1 97 ? 6.184 39.804 16.240 1.00 14.12 97 ILE A C 1
ATOM 761 O O . ILE A 1 97 ? 5.111 39.212 15.984 1.00 14.61 97 ILE A O 1
ATOM 766 N N . LEU A 1 98 ? 6.667 39.967 17.471 1.00 14.37 98 LEU A N 1
ATOM 767 C CA . LEU A 1 98 ? 5.960 39.465 18.650 1.00 15.70 98 LEU A CA 1
ATOM 768 C C . LEU A 1 98 ? 4.686 40.255 18.892 1.00 14.92 98 LEU A C 1
ATOM 769 O O . LEU A 1 98 ? 3.661 39.670 19.242 1.00 15.44 98 LEU A O 1
ATOM 774 N N . ASP A 1 99 ? 4.741 41.573 18.732 1.00 14.32 99 ASP A N 1
ATOM 775 C CA . ASP A 1 99 ? 3.559 42.421 18.919 1.00 13.85 99 ASP A CA 1
ATOM 776 C C . ASP A 1 99 ? 2.430 42.055 17.953 1.00 13.64 99 ASP A C 1
ATOM 777 O O . ASP A 1 99 ? 1.254 41.969 18.332 1.00 14.67 99 ASP A O 1
ATOM 782 N N . THR A 1 100 ? 2.794 41.815 16.708 1.00 13.91 100 THR A N 1
ATOM 783 C CA . THR A 1 100 ? 1.829 41.423 15.689 1.00 14.01 100 THR A CA 1
ATOM 784 C C . THR A 1 100 ? 1.078 40.146 16.059 1.00 14.84 100 THR A C 1
ATOM 785 O O . THR A 1 100 ? -0.130 40.030 15.837 1.00 15.62 100 THR A O 1
ATOM 789 N N A SER A 1 101 ? 1.779 39.195 16.655 0.50 15.13 101 SER A N 1
ATOM 790 C CA A SER A 1 101 ? 1.167 37.933 17.046 0.50 16.76 101 SER A CA 1
ATOM 791 C CA B SER A 1 101 ? 1.154 37.940 17.043 0.50 16.92 101 SER A CA 1
ATOM 792 C C A SER A 1 101 ? 0.448 38.033 18.402 0.50 16.81 101 SER A C 1
ATOM 793 O O A SER A 1 101 ? -0.631 37.441 18.585 0.50 16.72 101 SER A O 1
ATOM 798 N N . ASN A 1 102 ? 1.028 38.790 19.336 1.00 18.47 102 ASN A N 1
ATOM 799 C CA . ASN A 1 102 ? 0.635 38.863 20.767 1.00 19.94 102 ASN A CA 1
ATOM 800 C C . ASN A 1 102 ? -0.425 39.877 21.117 1.00 19.32 102 ASN A C 1
ATOM 801 O O . ASN A 1 102 ? -1.338 39.575 21.891 1.00 20.02 102 ASN A O 1
ATOM 806 N N . ARG A 1 103 ? -0.252 41.095 20.605 1.00 17.64 103 ARG A N 1
ATOM 807 C CA . ARG A 1 103 ? -1.031 42.240 21.048 1.00 17.08 103 ARG A CA 1
ATOM 808 C C . ARG A 1 103 ? -2.476 42.171 20.566 1.00 16.61 103 ARG A C 1
ATOM 809 O O . ARG A 1 103 ? -2.752 41.727 19.454 1.00 17.72 103 ARG A O 1
ATOM 817 N N . SER A 1 104 ? -3.382 42.624 21.419 1.00 16.45 104 SER A N 1
ATOM 818 C CA . SER A 1 104 ? -4.735 42.930 20.981 1.00 16.61 104 SER A CA 1
ATOM 819 C C . SER A 1 104 ? -4.681 44.150 20.063 1.00 14.93 104 SER A C 1
ATOM 820 O O . SER A 1 104 ? -3.973 45.115 20.373 1.00 14.00 104 SER A O 1
ATOM 823 N N . TYR A 1 105 ? -5.426 44.121 18.957 1.00 13.77 105 TYR A N 1
ATOM 824 C CA . TYR A 1 105 ? -5.433 45.259 18.042 1.00 12.83 105 TYR A CA 1
ATOM 825 C C . TYR A 1 105 ? -6.491 46.242 18.526 1.00 12.59 105 TYR A C 1
ATOM 826 O O . TYR A 1 105 ? -7.632 46.239 18.056 1.00 13.85 105 TYR A O 1
ATOM 835 N N . ASP A 1 106 ? -6.098 47.038 19.510 1.00 12.54 106 ASP A N 1
ATOM 836 C CA . ASP A 1 106 ? -6.958 47.989 20.185 1.00 12.42 106 ASP A CA 1
ATOM 837 C C . ASP A 1 106 ? -6.448 49.414 19.920 1.00 10.84 106 ASP A C 1
ATOM 838 O O . ASP A 1 106 ? -5.613 49.620 19.022 1.00 10.81 106 ASP A O 1
ATOM 843 N N . GLN A 1 107 ? -6.919 50.405 20.670 1.00 10.81 107 GLN A N 1
ATOM 844 C CA . GLN A 1 107 ? -6.499 51.762 20.398 1.00 10.63 107 GLN A CA 1
ATOM 845 C C . GLN A 1 107 ? -5.010 51.985 20.644 1.00 9.60 107 GLN A C 1
ATOM 846 O O . GLN A 1 107 ? -4.375 52.719 19.891 1.00 10.17 107 GLN A O 1
ATOM 852 N N . ALA A 1 108 ? -4.439 51.368 21.678 1.00 9.77 108 ALA A N 1
ATOM 853 C CA . ALA A 1 108 ? -2.994 51.505 21.921 1.00 9.33 108 ALA A CA 1
ATOM 854 C C . ALA A 1 108 ? -2.226 50.987 20.711 1.00 9.15 108 ALA A C 1
ATOM 855 O O . ALA A 1 108 ? -1.241 51.586 20.271 1.00 9.32 108 ALA A O 1
ATOM 857 N N . TRP A 1 109 ? -2.692 49.878 20.159 1.00 9.20 109 TRP A N 1
ATOM 858 C CA . TRP A 1 109 ? -2.066 49.294 18.974 1.00 8.79 109 TRP A CA 1
ATOM 859 C C . TRP A 1 109 ? -2.137 50.257 17.809 1.00 8.66 109 TRP A C 1
ATOM 860 O O . TRP A 1 109 ? -1.142 50.486 17.115 1.00 8.79 109 TRP A O 1
ATOM 871 N N . LEU A 1 110 ? -3.311 50.848 17.591 1.00 8.68 110 LEU A N 1
ATOM 872 C CA . LEU A 1 110 ? -3.464 51.843 16.526 1.00 8.65 110 LEU A CA 1
ATOM 873 C C . LEU A 1 110 ? -2.560 53.050 16.729 1.00 8.05 110 LEU A C 1
ATOM 874 O O . LEU A 1 110 ? -1.994 53.585 15.772 1.00 8.44 110 LEU A O 1
ATOM 879 N N . ASP A 1 111 ? -2.411 53.486 17.976 1.00 8.84 111 ASP A N 1
ATOM 880 C CA . ASP A 1 111 ? -1.561 54.615 18.259 1.00 8.91 111 ASP A CA 1
ATOM 881 C C . ASP A 1 111 ? -0.096 54.306 17.926 1.00 8.78 111 ASP A C 1
ATOM 882 O O . ASP A 1 111 ? 0.644 55.190 17.452 1.00 9.47 111 ASP A O 1
ATOM 887 N N . TYR A 1 112 ? 0.320 53.056 18.116 1.00 8.66 112 TYR A N 1
ATOM 888 C CA . TYR A 1 112 ? 1.681 52.682 17.731 1.00 8.53 112 TYR A CA 1
ATOM 889 C C . TYR A 1 112 ? 1.818 52.492 16.227 1.00 7.88 112 TYR A C 1
ATOM 890 O O . TYR A 1 112 ? 2.871 52.768 15.674 1.00 8.35 112 TYR A O 1
ATOM 899 N N A GLN A 1 113 ? 0.753 52.075 15.530 0.50 4.33 113 GLN A N 1
ATOM 900 C CA A GLN A 1 113 ? 0.737 51.987 14.071 0.50 7.53 113 GLN A CA 1
ATOM 901 C CA B GLN A 1 113 ? 0.835 51.976 14.075 0.50 7.62 113 GLN A CA 1
ATOM 902 C C A GLN A 1 113 ? 0.996 53.356 13.475 0.50 5.43 113 GLN A C 1
ATOM 903 O O A GLN A 1 113 ? 1.754 53.512 12.504 0.50 4.61 113 GLN A O 1
ATOM 914 N N . TYR A 1 114 ? 0.328 54.360 14.030 1.00 8.57 114 TYR A N 1
ATOM 915 C CA . TYR A 1 114 ? 0.552 55.709 13.586 1.00 8.92 114 TYR A CA 1
ATOM 916 C C . TYR A 1 114 ? 2.022 56.090 13.770 1.00 8.79 114 TYR A C 1
ATOM 917 O O . TYR A 1 114 ? 2.652 56.640 12.856 1.00 9.17 114 TYR A O 1
ATOM 926 N N . GLU A 1 115 ? 2.569 55.796 14.945 1.00 8.70 115 GLU A N 1
ATOM 927 C CA . GLU A 1 115 ? 3.964 56.070 15.236 1.00 8.98 115 GLU A CA 1
ATOM 928 C C . GLU A 1 115 ? 4.915 55.381 14.254 1.00 8.54 115 GLU A C 1
ATOM 929 O O . GLU A 1 115 ? 5.876 56.006 13.793 1.00 8.89 115 GLU A O 1
ATOM 935 N N . ILE A 1 116 ? 4.677 54.105 13.956 1.00 8.41 116 ILE A N 1
ATOM 936 C CA . ILE A 1 116 ? 5.551 53.386 13.025 1.00 8.87 116 ILE A CA 1
ATOM 937 C C . ILE A 1 116 ? 5.504 54.022 11.624 1.00 8.40 116 ILE A C 1
ATOM 938 O O . ILE A 1 116 ? 6.537 54.212 10.961 1.00 8.63 116 ILE A O 1
ATOM 943 N N . GLY A 1 117 ? 4.313 54.378 11.161 1.00 8.32 117 GLY A N 1
ATOM 944 C CA . GLY A 1 117 ? 4.218 55.082 9.897 1.00 8.66 117 GLY A CA 1
ATOM 945 C C . GLY A 1 117 ? 5.007 56.385 9.912 1.00 8.19 117 GLY A C 1
ATOM 946 O O . GLY A 1 117 ? 5.730 56.697 8.957 1.00 8.58 117 GLY A O 1
ATOM 947 N N . LEU A 1 118 ? 4.854 57.166 10.981 1.00 8.52 118 LEU A N 1
ATOM 948 C CA . LEU A 1 118 ? 5.600 58.411 11.101 1.00 8.67 118 LEU A CA 1
ATOM 949 C C . LEU A 1 118 ? 7.103 58.217 11.020 1.00 8.62 118 LEU A C 1
ATOM 950 O O . LEU A 1 118 ? 7.826 59.080 10.505 1.00 9.18 118 LEU A O 1
ATOM 955 N N . ARG A 1 119 ? 7.581 57.099 11.564 1.00 8.21 119 ARG A N 1
ATOM 956 C CA . ARG A 1 119 ? 9.020 56.830 11.624 1.00 8.38 119 ARG A CA 1
ATOM 957 C C . ARG A 1 119 ? 9.611 56.395 10.291 1.00 8.16 119 ARG A C 1
ATOM 958 O O . ARG A 1 119 ? 10.806 56.572 10.067 1.00 8.59 119 ARG A O 1
ATOM 966 N N . HIS A 1 120 ? 8.789 55.826 9.403 1.00 8.03 120 HIS A N 1
ATOM 967 C CA . HIS A 1 120 ? 9.235 55.551 8.043 1.00 7.89 120 HIS A CA 1
ATOM 968 C C . HIS A 1 120 ? 9.220 56.813 7.178 1.00 8.14 120 HIS A C 1
ATOM 969 O O . HIS A 1 120 ? 10.043 57.008 6.281 1.00 8.34 120 HIS A O 1
ATOM 976 N N . HIS A 1 121 ? 8.234 57.665 7.445 1.00 8.77 121 HIS A N 1
ATOM 977 C CA . HIS A 1 121 ? 8.020 58.917 6.743 1.00 8.55 121 HIS A CA 1
ATOM 978 C C . HIS A 1 121 ? 9.012 59.979 7.209 1.00 9.12 121 HIS A C 1
ATOM 979 O O . HIS A 1 121 ? 9.586 59.907 8.306 1.00 9.23 121 HIS A O 1
ATOM 986 N N . ARG A 1 122 ? 9.204 61.003 6.384 1.00 9.64 122 ARG A N 1
ATOM 987 C CA . ARG A 1 122 ? 10.100 62.076 6.780 1.00 10.96 122 ARG A CA 1
ATOM 988 C C . ARG A 1 122 ? 9.691 62.780 8.074 1.00 11.33 122 ARG A C 1
ATOM 989 O O . ARG A 1 122 ? 10.536 63.394 8.704 1.00 11.58 122 ARG A O 1
ATOM 997 N N . THR A 1 123 ? 8.430 62.673 8.493 1.00 11.27 123 THR A N 1
ATOM 998 C CA . THR A 1 123 ? 7.989 63.341 9.717 1.00 11.68 123 THR A CA 1
ATOM 999 C C . THR A 1 123 ? 8.860 62.960 10.921 1.00 11.29 123 THR A C 1
ATOM 1000 O O . THR A 1 123 ? 9.276 63.834 11.671 1.00 12.82 123 THR A O 1
ATOM 1004 N N . LYS A 1 124 ? 9.130 61.670 11.098 1.00 10.43 124 LYS A N 1
ATOM 1005 C CA . LYS A 1 124 ? 9.923 61.228 12.241 1.00 11.19 124 LYS A CA 1
ATOM 1006 C C . LYS A 1 124 ? 11.109 60.332 11.913 1.00 9.46 124 LYS A C 1
ATOM 1007 O O . LYS A 1 124 ? 11.859 59.962 12.828 1.00 9.93 124 LYS A O 1
ATOM 1013 N N . LYS A 1 125 ? 11.344 59.987 10.646 1.00 8.90 125 LYS A N 1
ATOM 1014 C CA . LYS A 1 125 ? 12.494 59.137 10.357 1.00 8.85 125 LYS A CA 1
ATOM 1015 C C . LYS A 1 125 ? 13.774 59.774 10.925 1.00 8.66 125 LYS A C 1
ATOM 1016 O O . LYS A 1 125 ? 13.966 61.006 10.861 1.00 10.05 125 LYS A O 1
ATOM 1022 N N . ASN A 1 126 ? 14.639 58.911 11.476 1.00 9.10 126 ASN A N 1
ATOM 1023 C CA . ASN A 1 126 ? 15.978 59.259 12.013 1.00 9.58 126 ASN A CA 1
ATOM 1024 C C . ASN A 1 126 ? 15.961 59.965 13.349 1.00 10.67 126 ASN A C 1
ATOM 1025 O O . ASN A 1 126 ? 17.007 60.259 13.900 1.00 11.56 126 ASN A O 1
ATOM 1030 N N . GLN A 1 127 ? 14.785 60.254 13.882 1.00 11.01 127 GLN A N 1
ATOM 1031 C CA . GLN A 1 127 ? 14.723 60.951 15.168 1.00 12.19 127 GLN A CA 1
ATOM 1032 C C . GLN A 1 127 ? 14.814 60.008 16.342 1.00 12.26 127 GLN A C 1
ATOM 1033 O O . GLN A 1 127 ? 15.374 60.353 17.382 1.00 13.95 127 GLN A O 1
ATOM 1039 N N . THR A 1 128 ? 14.253 58.813 16.208 1.00 12.01 128 THR A N 1
ATOM 1040 C CA . THR A 1 128 ? 14.171 57.917 17.348 1.00 12.29 128 THR A CA 1
ATOM 1041 C C . THR A 1 128 ? 15.579 57.550 17.808 1.00 12.66 128 THR A C 1
ATOM 1042 O O . THR A 1 128 ? 15.850 57.507 19.014 1.00 13.98 128 THR A O 1
ATOM 1046 N N . ASP A 1 129 ? 16.479 57.318 16.855 1.00 13.18 129 ASP A N 1
ATOM 1047 C CA . ASP A 1 129 ? 17.843 56.890 17.172 1.00 13.42 129 ASP A CA 1
ATOM 1048 C C . ASP A 1 129 ? 18.852 58.031 17.071 1.00 13.51 129 ASP A C 1
ATOM 1049 O O . ASP A 1 129 ? 20.046 57.826 17.293 1.00 14.36 129 ASP A O 1
ATOM 1054 N N . ASN A 1 130 ? 18.354 59.225 16.767 1.00 13.68 130 ASN A N 1
ATOM 1055 C CA . ASN A 1 130 ? 19.186 60.425 16.643 1.00 14.49 130 ASN A CA 1
ATOM 1056 C C . ASN A 1 130 ? 20.341 60.211 15.673 1.00 14.14 130 ASN A C 1
ATOM 1057 O O . ASN A 1 130 ? 21.515 60.434 15.994 1.00 14.98 130 ASN A O 1
ATOM 1062 N N . VAL A 1 131 ? 19.996 59.773 14.469 1.00 12.48 131 VAL A N 1
ATOM 1063 C CA . VAL A 1 131 ? 20.986 59.492 13.448 1.00 12.73 131 VAL A CA 1
ATOM 1064 C C . VAL A 1 131 ? 20.841 60.440 12.278 1.00 12.12 131 VAL A C 1
ATOM 1065 O O . VAL A 1 131 ? 19.791 61.076 12.090 1.00 12.75 131 VAL A O 1
ATOM 1069 N N . GLU A 1 132 ? 21.918 60.543 11.495 1.00 12.02 132 GLU A N 1
ATOM 1070 C CA . GLU A 1 132 ? 21.848 61.234 10.210 1.00 12.56 132 GLU A CA 1
ATOM 1071 C C . GLU A 1 132 ? 21.779 60.211 9.084 1.00 12.46 132 GLU A C 1
ATOM 1072 O O . GLU A 1 132 ? 22.684 59.416 8.880 1.00 13.72 132 GLU A O 1
ATOM 1078 N N . SER A 1 133 ? 20.661 60.198 8.382 1.00 12.45 133 SER A N 1
ATOM 1079 C CA . SER A 1 133 ? 20.447 59.243 7.310 1.00 12.58 133 SER A CA 1
ATOM 1080 C C . SER A 1 133 ? 19.492 59.881 6.315 1.00 13.07 133 SER A C 1
ATOM 1081 O O . SER A 1 133 ? 19.223 61.075 6.380 1.00 13.99 133 SER A O 1
ATOM 1084 N N . VAL A 1 134 ? 18.989 59.093 5.375 1.00 12.20 134 VAL A N 1
ATOM 1085 C CA . VAL A 1 134 ? 18.170 59.639 4.320 1.00 12.26 134 VAL A CA 1
ATOM 1086 C C . VAL A 1 134 ? 16.819 60.100 4.908 1.00 11.52 134 VAL A C 1
ATOM 1087 O O . VAL A 1 134 ? 16.356 59.556 5.901 1.00 10.80 134 VAL A O 1
ATOM 1091 N N . PRO A 1 135 ? 16.218 61.146 4.331 1.00 11.51 135 PRO A N 1
ATOM 1092 C CA . PRO A 1 135 ? 15.065 61.757 4.999 1.00 11.78 135 PRO A CA 1
ATOM 1093 C C . PRO A 1 135 ? 13.757 60.970 4.993 1.00 10.81 135 PRO A C 1
ATOM 1094 O O . PRO A 1 135 ? 12.958 61.159 5.900 1.00 10.99 135 PRO A O 1
ATOM 1098 N N . ASN A 1 136 ? 13.528 60.109 4.004 1.00 9.44 136 ASN A N 1
ATOM 1099 C CA . ASN A 1 136 ? 12.204 59.506 3.816 1.00 9.67 136 ASN A CA 1
ATOM 1100 C C . ASN A 1 136 ? 12.344 58.133 3.211 1.00 9.21 136 ASN A C 1
ATOM 1101 O O . ASN A 1 136 ? 13.194 57.934 2.350 1.00 11.99 136 ASN A O 1
ATOM 1106 N N . ILE A 1 137 ? 11.464 57.211 3.581 1.00 8.69 137 ILE A N 1
ATOM 1107 C CA . ILE A 1 137 ? 11.402 55.943 2.866 1.00 9.74 137 ILE A CA 1
ATOM 1108 C C . ILE A 1 137 ? 10.222 56.025 1.904 1.00 9.59 137 ILE A C 1
ATOM 1109 O O . ILE A 1 137 ? 9.075 56.132 2.326 1.00 9.79 137 ILE A O 1
ATOM 1114 N N . GLY A 1 138 ? 10.494 56.021 0.599 1.00 10.29 138 GLY A N 1
ATOM 1115 C CA . GLY A 1 138 ? 9.415 56.165 -0.399 1.00 10.80 138 GLY A CA 1
ATOM 1116 C C . GLY A 1 138 ? 8.308 55.155 -0.166 1.00 9.83 138 GLY A C 1
ATOM 1117 O O . GLY A 1 138 ? 8.584 53.949 0.018 1.00 10.50 138 GLY A O 1
ATOM 1118 N N . TYR A 1 139 ? 7.058 55.622 -0.192 1.00 10.03 139 TYR A N 1
ATOM 1119 C CA . TYR A 1 139 ? 5.953 54.749 0.204 1.00 10.06 139 TYR A CA 1
ATOM 1120 C C . TYR A 1 139 ? 5.842 53.508 -0.700 1.00 9.77 139 TYR A C 1
ATOM 1121 O O . TYR A 1 139 ? 5.398 52.443 -0.253 1.00 9.95 139 TYR A O 1
ATOM 1130 N N . ARG A 1 140 ? 6.210 53.655 -1.969 1.00 10.50 140 ARG A N 1
ATOM 1131 C CA . ARG A 1 140 ? 6.127 52.530 -2.903 1.00 11.00 140 ARG A CA 1
ATOM 1132 C C . ARG A 1 140 ? 6.791 51.274 -2.329 1.00 9.18 140 ARG A C 1
ATOM 1133 O O . ARG A 1 140 ? 6.329 50.166 -2.571 1.00 8.96 140 ARG A O 1
ATOM 1141 N N . TYR A 1 141 ? 7.871 51.452 -1.566 1.00 8.46 141 TYR A N 1
ATOM 1142 C CA . TYR A 1 141 ? 8.611 50.312 -1.045 1.00 8.67 141 TYR A CA 1
ATOM 1143 C C . TYR A 1 141 ? 7.962 49.667 0.169 1.00 8.78 141 TYR A C 1
ATOM 1144 O O . TYR A 1 141 ? 8.130 48.471 0.378 1.00 9.08 141 TYR A O 1
ATOM 1153 N N . LEU A 1 142 ? 7.224 50.446 0.951 1.00 8.85 142 LEU A N 1
ATOM 1154 C CA . LEU A 1 142 ? 6.458 49.843 2.046 1.00 9.53 142 LEU A CA 1
ATOM 1155 C C . LEU A 1 142 ? 5.429 48.863 1.534 1.00 8.99 142 LEU A C 1
ATOM 1156 O O . LEU A 1 142 ? 5.274 47.789 2.072 1.00 9.98 142 LEU A O 1
ATOM 1161 N N . VAL A 1 143 ? 4.709 49.257 0.481 1.00 8.47 143 VAL A N 1
ATOM 1162 C CA . VAL A 1 143 ? 3.729 48.355 -0.130 1.00 8.96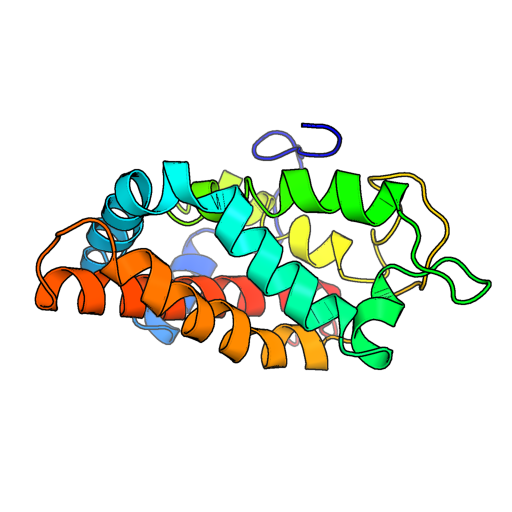 143 VAL A CA 1
ATOM 1163 C C . VAL A 1 143 ? 4.438 47.149 -0.729 1.00 8.53 143 VAL A C 1
ATOM 1164 O O . VAL A 1 143 ? 4.026 46.005 -0.526 1.00 9.21 143 VAL A O 1
ATOM 1168 N N . ALA A 1 144 ? 5.486 47.400 -1.507 1.00 9.00 144 ALA A N 1
ATOM 1169 C CA . ALA A 1 144 ? 6.218 46.300 -2.122 1.00 9.24 144 ALA A CA 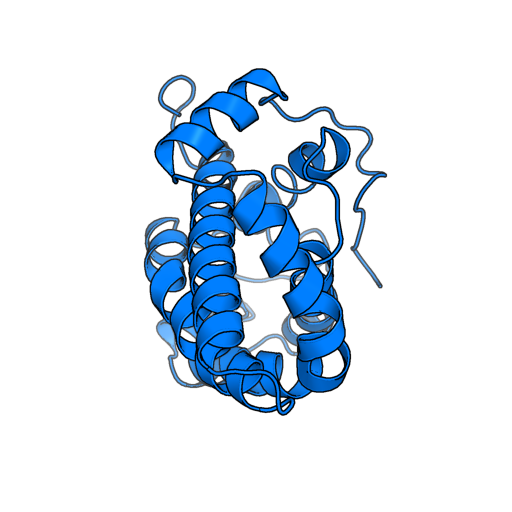1
ATOM 1170 C C . ALA A 1 144 ? 6.654 45.262 -1.079 1.00 8.92 144 ALA A C 1
ATOM 1171 O O . ALA A 1 144 ? 6.582 44.050 -1.321 1.00 9.89 144 ALA A O 1
ATOM 1173 N N . PHE A 1 145 ? 7.079 45.746 0.092 1.00 8.80 145 PHE A N 1
ATOM 1174 C CA . PHE A 1 145 ? 7.591 44.847 1.119 1.00 8.96 145 PHE A CA 1
ATOM 1175 C C . PHE A 1 145 ? 6.534 43.918 1.731 1.00 8.79 145 PHE A C 1
ATOM 1176 O O . PHE A 1 145 ? 6.897 42.966 2.429 1.00 9.26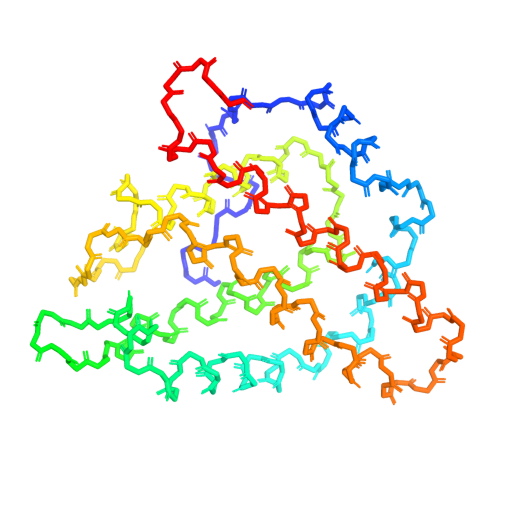 145 PHE A O 1
ATOM 1184 N N . ILE A 1 146 ? 5.252 44.171 1.478 1.00 8.89 146 ILE A N 1
ATOM 1185 C CA . ILE A 1 146 ? 4.261 43.224 1.932 1.00 9.33 146 ILE A CA 1
ATOM 1186 C C . ILE A 1 146 ? 4.621 41.816 1.442 1.00 9.24 146 ILE A C 1
ATOM 1187 O O . ILE A 1 146 ? 4.452 40.834 2.179 1.00 9.73 146 ILE A O 1
ATOM 1192 N N . TYR A 1 147 ? 5.086 41.704 0.197 1.00 9.49 147 TYR A N 1
ATOM 1193 C CA . TYR A 1 147 ? 5.417 40.380 -0.312 1.00 9.93 147 TYR A CA 1
ATOM 1194 C C . TYR A 1 147 ? 6.571 39.700 0.441 1.00 10.52 147 TYR A C 1
ATOM 1195 O O . TYR A 1 147 ? 6.377 38.657 1.034 1.00 10.99 147 TYR A O 1
ATOM 1204 N N . PRO A 1 148 ? 7.777 40.299 0.451 1.00 9.57 148 PRO A N 1
ATOM 1205 C CA . PRO A 1 148 ? 8.845 39.601 1.169 1.00 10.46 148 PRO A CA 1
ATOM 1206 C C . PRO A 1 148 ? 8.584 39.397 2.650 1.00 10.75 148 PRO A C 1
ATOM 1207 O O . PRO A 1 148 ? 8.895 38.319 3.169 1.00 12.81 148 PRO A O 1
ATOM 1211 N N . ILE A 1 149 ? 7.982 40.370 3.338 1.00 9.94 149 ILE A N 1
ATOM 1212 C CA . ILE A 1 149 ? 7.699 40.205 4.764 1.00 10.84 149 ILE A CA 1
ATOM 1213 C C . ILE A 1 149 ? 6.692 39.073 5.008 1.00 11.48 149 ILE A C 1
ATOM 1214 O O . ILE A 1 149 ? 6.761 38.376 6.033 1.00 13.21 149 ILE A O 1
ATOM 1219 N N . THR A 1 150 ? 5.762 38.869 4.076 1.00 11.63 150 THR A N 1
ATOM 1220 C CA . THR A 1 150 ? 4.771 37.821 4.223 1.00 12.83 150 THR A CA 1
ATOM 1221 C C . THR A 1 150 ? 5.412 36.491 3.857 1.00 12.86 150 THR A C 1
ATOM 1222 O O . THR A 1 150 ? 5.420 35.544 4.657 1.00 14.68 150 THR A O 1
ATOM 1226 N N . ALA A 1 151 ? 5.938 36.407 2.648 1.00 14.19 151 ALA A N 1
ATOM 1227 C CA . ALA A 1 151 ? 6.339 35.129 2.081 1.00 15.49 151 ALA A CA 1
ATOM 1228 C C . ALA A 1 151 ? 7.515 34.476 2.808 1.00 16.46 151 ALA A C 1
ATOM 1229 O O . ALA A 1 151 ? 7.523 33.256 2.995 1.00 17.60 151 ALA A O 1
ATOM 1231 N N . THR A 1 152 ? 8.498 35.275 3.227 1.00 16.84 152 THR A N 1
ATOM 1232 C CA . THR A 1 152 ? 9.681 34.717 3.914 1.00 18.30 152 THR A CA 1
ATOM 1233 C C . THR A 1 152 ? 9.394 34.232 5.337 1.00 18.19 152 THR A C 1
ATOM 1234 O O . THR A 1 152 ? 10.237 33.563 5.950 1.00 18.46 152 THR A O 1
ATOM 1238 N N . MET A 1 153 ? 8.218 34.584 5.865 1.00 18.54 153 MET A N 1
ATOM 1239 C CA . MET A 1 153 ? 7.801 34.122 7.174 1.00 18.48 153 MET A CA 1
ATOM 1240 C C . MET A 1 153 ? 7.373 32.649 7.126 1.00 18.68 153 MET A C 1
ATOM 1241 O O . MET A 1 153 ? 7.546 31.930 8.114 1.00 18.97 153 MET A O 1
ATOM 1246 N N . LYS A 1 154 ? 6.858 32.191 5.985 1.00 19.39 154 LYS A N 1
ATOM 1247 C CA . LYS A 1 154 ? 6.268 30.846 5.909 1.00 20.68 154 LYS A CA 1
ATOM 1248 C C . LYS A 1 154 ? 7.210 29.708 6.359 1.00 20.33 154 LYS A C 1
ATOM 1249 O O . LYS A 1 154 ? 6.792 28.859 7.144 1.00 20.58 154 LYS A O 1
ATOM 1255 N N . PRO A 1 155 ? 8.480 29.694 5.890 1.00 20.54 155 PRO A N 1
ATOM 1256 C CA . PRO A 1 155 ? 9.365 28.624 6.386 1.00 20.28 155 PRO A CA 1
ATOM 1257 C C . PRO A 1 155 ? 9.552 28.574 7.906 1.00 20.05 155 PRO A C 1
ATOM 1258 O O . PRO A 1 155 ? 9.694 27.481 8.469 1.00 20.64 155 PRO A O 1
ATOM 1262 N N . PHE A 1 156 ? 9.535 29.729 8.569 1.00 19.07 156 PHE A N 1
ATOM 1263 C CA . PHE A 1 156 ? 9.639 29.793 10.028 1.00 19.10 156 PHE A CA 1
ATOM 1264 C C . PHE A 1 156 ? 8.391 29.268 10.740 1.00 19.02 156 PHE A C 1
ATOM 1265 O O . PHE A 1 156 ? 8.475 28.666 11.823 1.00 19.59 156 PHE A O 1
ATOM 1273 N N . LEU A 1 157 ? 7.224 29.503 10.139 1.00 19.32 157 LEU A N 1
ATOM 1274 C CA . LEU A 1 157 ? 5.974 28.995 10.706 1.00 19.85 157 LEU A CA 1
ATOM 1275 C C . LEU A 1 157 ? 5.891 27.482 10.600 1.00 21.76 157 LEU A C 1
ATOM 1276 O O . LEU A 1 157 ? 5.284 26.839 11.454 1.00 22.19 157 LEU A O 1
ATOM 1281 N N . ALA A 1 158 ? 6.501 26.940 9.548 1.00 23.46 158 ALA A N 1
ATOM 1282 C CA . ALA A 1 158 ? 6.437 25.519 9.226 1.00 25.48 158 ALA A CA 1
ATOM 1283 C C . ALA A 1 158 ? 7.375 24.626 10.045 1.00 26.92 158 ALA A C 1
ATOM 1284 O O . ALA A 1 158 ? 7.284 23.398 9.952 1.00 28.01 158 ALA A O 1
ATOM 1286 N N . ARG A 1 159 ? 8.255 25.221 10.850 1.00 28.23 159 ARG A N 1
ATOM 1287 C CA . ARG A 1 159 ? 9.311 24.448 11.523 1.00 29.44 159 ARG A CA 1
ATOM 1288 C C . ARG A 1 159 ? 8.950 23.806 12.878 1.00 29.93 159 ARG A C 1
ATOM 1289 O O . ARG A 1 159 ? 9.514 22.764 13.228 1.00 30.79 159 ARG A O 1
ATOM 1297 N N . LYS A 1 160 ? 8.021 24.400 13.629 1.00 30.23 160 LYS A N 1
ATOM 1298 C CA . LYS A 1 160 ? 7.796 24.004 15.037 1.00 30.32 160 LYS A CA 1
ATOM 1299 C C . LYS A 1 160 ? 6.943 22.735 15.257 1.00 29.96 160 LYS A C 1
ATOM 1300 O O . LYS A 1 160 ? 6.444 22.495 16.362 1.00 30.88 160 LYS A O 1
ATOM 1306 N N . GLY A 1 161 ? 6.799 21.916 14.217 1.00 29.58 161 GLY A N 1
ATOM 1307 C CA . GLY A 1 161 ? 6.102 20.629 14.338 1.00 29.31 161 GLY A CA 1
ATOM 1308 C C . GLY A 1 161 ? 4.600 20.709 14.566 1.00 29.01 161 GLY A C 1
ATOM 1309 O O . GLY A 1 161 ? 4.009 19.800 15.164 1.00 29.76 161 GLY A O 1
ATOM 1310 N N . HIS A 1 162 ? 3.980 21.796 14.110 1.00 28.60 162 HIS A N 1
ATOM 1311 C CA . HIS A 1 162 ? 2.519 21.900 14.101 1.00 27.85 162 HIS A CA 1
ATOM 1312 C C . HIS A 1 162 ? 2.002 21.388 12.760 1.00 26.65 162 HIS A C 1
ATOM 1313 O O . HIS A 1 162 ? 2.781 21.241 11.818 1.00 26.69 162 HIS A O 1
ATOM 1320 N N . THR A 1 163 ? 0.698 21.123 12.664 1.00 25.07 163 THR A N 1
ATOM 1321 C CA . THR A 1 163 ? 0.141 20.568 11.423 1.00 23.75 163 THR A CA 1
ATOM 1322 C C . THR A 1 163 ? 0.287 21.562 10.272 1.00 22.82 163 THR A C 1
ATOM 1323 O O . THR A 1 163 ? 0.264 22.771 10.500 1.00 22.50 163 THR A O 1
ATOM 1327 N N . PRO A 1 164 ? 0.456 21.062 9.033 1.00 21.97 164 PRO A N 1
ATOM 1328 C CA . PRO A 1 164 ? 0.480 21.953 7.864 1.00 21.89 164 PRO A CA 1
ATOM 1329 C C . PRO A 1 164 ? -0.786 22.810 7.728 1.00 21.17 164 PRO A C 1
ATOM 1330 O O . PRO A 1 164 ? -0.719 23.948 7.257 1.00 20.50 164 PRO A O 1
ATOM 1334 N N . GLU A 1 165 ? -1.927 22.268 8.144 1.00 20.21 165 GLU A N 1
ATOM 1335 C CA . GLU A 1 165 ? -3.187 23.013 8.129 1.00 20.16 165 GLU A CA 1
ATOM 1336 C C . GLU A 1 165 ? -3.131 24.220 9.068 1.00 19.81 165 GLU A C 1
ATOM 1337 O O . GLU A 1 165 ? -3.553 25.323 8.689 1.00 19.38 165 GLU A O 1
ATOM 1343 N N . GLU A 1 166 ? -2.606 24.027 10.279 1.00 20.22 166 GLU A N 1
ATOM 1344 C CA . GLU A 1 166 ? -2.411 25.133 11.214 1.00 21.17 166 GLU A CA 1
ATOM 1345 C C . GLU A 1 166 ? -1.386 26.119 10.676 1.00 19.70 166 GLU A C 1
ATOM 1346 O O . GLU A 1 166 ? -1.589 27.320 10.774 1.00 18.90 166 GLU A O 1
ATOM 1352 N N . VAL A 1 167 ? -0.310 25.618 10.079 1.00 18.63 167 VAL A N 1
ATOM 1353 C CA . VAL A 1 167 ? 0.698 26.499 9.480 1.00 18.18 167 VAL A CA 1
ATOM 1354 C C . VAL A 1 167 ? 0.063 27.395 8.421 1.00 17.38 167 VAL A C 1
ATOM 1355 O O . VAL A 1 167 ? 0.334 28.599 8.389 1.00 17.16 167 VAL A O 1
ATOM 1359 N N . GLU A 1 168 ? -0.781 26.827 7.559 1.00 17.20 168 GLU A N 1
ATOM 1360 C CA . GLU A 1 168 ? -1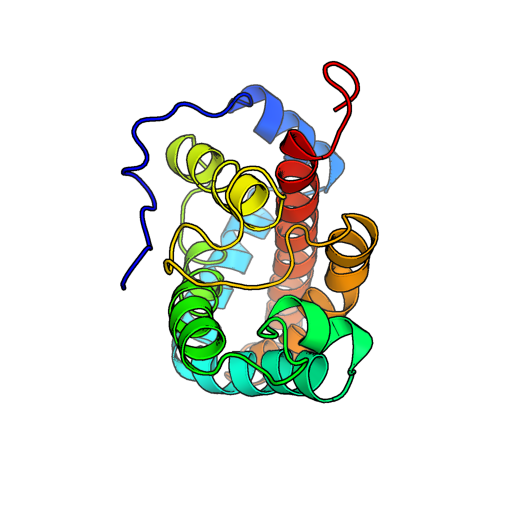.413 27.630 6.504 1.00 17.48 168 GLU A CA 1
ATOM 1361 C C . GLU A 1 168 ? -2.308 28.736 7.077 1.00 16.37 168 GLU A C 1
ATOM 1362 O O . GLU A 1 168 ? -2.311 29.871 6.576 1.00 16.31 168 GLU A O 1
ATOM 1368 N N . LYS A 1 169 ? -3.028 28.420 8.148 1.00 15.29 169 LYS A N 1
ATOM 1369 C CA . LYS A 1 169 ? -3.894 29.390 8.802 1.00 15.60 169 LYS A CA 1
ATOM 1370 C C . LYS A 1 169 ? -3.074 30.495 9.467 1.00 14.50 169 LYS A C 1
ATOM 1371 O O . LYS A 1 169 ? -3.442 31.669 9.400 1.00 14.22 169 LYS A O 1
ATOM 1377 N N . MET A 1 170 ? -1.966 30.112 10.100 1.00 14.72 170 MET A N 1
ATOM 1378 C CA . MET A 1 170 ? -1.048 31.098 10.673 1.00 15.30 170 MET A CA 1
ATOM 1379 C C . MET A 1 170 ? -0.479 32.015 9.588 1.00 14.14 170 MET A C 1
ATOM 1380 O O . MET A 1 170 ? -0.410 33.238 9.760 1.00 14.11 170 MET A O 1
ATOM 1385 N N . TYR A 1 171 ? -0.112 31.422 8.462 1.00 13.76 171 TYR A N 1
ATOM 1386 C CA . TYR A 1 171 ? 0.455 32.159 7.362 1.00 13.69 171 TYR A CA 1
ATOM 1387 C C . TYR A 1 171 ? -0.526 33.162 6.743 1.00 13.15 171 TYR A C 1
ATOM 1388 O O . TYR A 1 171 ? -0.173 34.311 6.484 1.00 12.48 171 TYR A O 1
ATOM 1397 N N . GLN A 1 172 ? -1.767 32.728 6.507 1.00 12.67 172 GLN A N 1
ATOM 1398 C CA . GLN A 1 172 ? -2.780 33.642 5.977 1.00 12.42 172 GLN A CA 1
ATOM 1399 C C . GLN A 1 172 ? -3.056 34.770 6.948 1.00 11.44 172 GLN A C 1
ATOM 1400 O O . GLN A 1 172 ? -3.240 35.920 6.527 1.00 11.31 172 GLN A O 1
ATOM 1406 N N . ALA A 1 173 ? -3.055 34.463 8.246 1.00 11.22 173 ALA A N 1
ATOM 1407 C CA . ALA A 1 173 ? -3.236 35.505 9.244 1.00 11.07 173 ALA A CA 1
ATOM 1408 C C . ALA A 1 173 ? -2.098 36.531 9.202 1.00 10.54 173 ALA A C 1
ATOM 1409 O O . ALA A 1 173 ? -2.347 37.737 9.317 1.00 10.95 173 ALA A O 1
ATOM 1411 N N . TRP A 1 174 ? -0.869 36.047 9.035 1.00 10.47 174 TRP A N 1
ATOM 1412 C CA . TRP A 1 174 ? 0.296 36.914 8.934 1.00 10.43 174 TRP A CA 1
ATOM 1413 C C . TRP A 1 174 ? 0.234 37.817 7.682 1.00 9.88 174 TRP A C 1
ATOM 1414 O O . TRP A 1 174 ? 0.528 39.019 7.762 1.00 9.97 174 TRP A O 1
ATOM 1425 N N . PHE A 1 175 ? -0.173 37.247 6.545 1.00 9.86 175 PHE A N 1
ATOM 1426 C CA . PHE A 1 175 ? -0.368 38.028 5.309 1.00 9.72 175 PHE A CA 1
ATOM 1427 C C . PHE A 1 175 ? -1.393 39.143 5.557 1.00 9.47 175 PHE A C 1
ATOM 1428 O O . PHE A 1 175 ? -1.133 40.330 5.293 1.00 9.75 175 PHE A O 1
ATOM 1436 N N . LYS A 1 176 ? -2.553 38.793 6.114 1.00 9.54 176 LYS A N 1
ATOM 1437 C CA . LYS A 1 176 ? -3.556 39.820 6.389 1.00 9.72 176 LYS A CA 1
ATOM 1438 C C . LYS A 1 176 ? -3.043 40.893 7.346 1.00 9.30 176 LYS A C 1
ATOM 1439 O O . LYS A 1 176 ? -3.308 42.084 7.140 1.00 9.54 176 LYS A O 1
ATOM 1445 N N . ALA A 1 177 ? -2.358 40.474 8.415 1.00 9.49 177 ALA A N 1
ATOM 1446 C CA . ALA A 1 177 ? -1.894 41.449 9.413 1.00 10.12 177 ALA A CA 1
ATOM 1447 C C . ALA A 1 177 ? -0.839 42.393 8.854 1.00 9.54 177 ALA A C 1
ATOM 1448 O O . ALA A 1 177 ? -0.808 43.582 9.210 1.00 10.36 177 ALA A O 1
ATOM 1450 N N . THR A 1 178 ? 0.028 41.867 7.992 1.00 9.20 178 THR A N 1
ATOM 1451 C CA . THR A 1 178 ? 1.067 42.694 7.390 1.00 9.48 178 THR A CA 1
ATOM 1452 C C . THR A 1 178 ? 0.411 43.735 6.472 1.00 8.79 178 THR A C 1
ATOM 1453 O O . THR A 1 178 ? 0.754 44.926 6.494 1.00 9.23 178 THR A O 1
ATOM 1457 N N . THR A 1 179 ? -0.541 43.275 5.662 1.00 9.14 179 THR A N 1
ATOM 1458 C CA . THR A 1 179 ? -1.269 44.162 4.759 1.00 9.43 179 THR A CA 1
ATOM 1459 C C . THR A 1 179 ? -2.019 45.251 5.501 1.00 9.11 179 THR A C 1
ATOM 1460 O O . THR A 1 179 ? -1.964 46.434 5.146 1.00 9.93 179 THR A O 1
ATOM 1464 N N . LEU A 1 180 ? -2.712 44.846 6.558 1.00 9.02 180 LEU A N 1
ATOM 1465 C C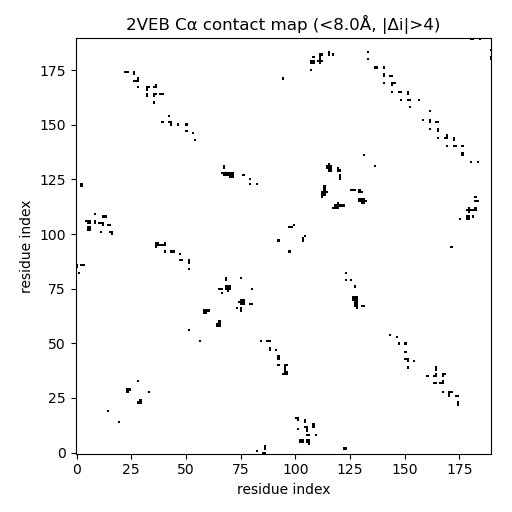A . LEU A 1 180 ? -3.453 45.776 7.394 1.00 9.94 180 LEU A CA 1
ATOM 1466 C C . LEU A 1 180 ? -2.561 46.900 7.913 1.00 8.75 180 LEU A C 1
ATOM 1467 O O . LEU A 1 180 ? -2.917 48.097 7.878 1.00 9.13 180 LEU A O 1
ATOM 1472 N N . GLN A 1 181 ? -1.398 46.515 8.407 1.00 8.67 181 GLN A N 1
ATOM 1473 C CA . GLN A 1 181 ? -0.495 47.493 8.994 1.00 8.83 181 GLN A CA 1
ATOM 1474 C C . GLN A 1 181 ? 0.071 48.457 7.971 1.00 8.56 181 GLN A C 1
ATOM 1475 O O . GLN A 1 181 ? 0.069 49.658 8.191 1.00 8.88 181 GLN A O 1
ATOM 1481 N N . VAL A 1 182 ? 0.530 47.941 6.836 1.00 8.38 182 VAL A N 1
ATOM 1482 C CA . VAL A 1 182 ? 1.058 48.821 5.801 1.00 9.12 182 VAL A CA 1
ATOM 1483 C C . VAL A 1 182 ? -0.023 49.812 5.320 1.00 8.96 182 VAL A C 1
ATOM 1484 O O . VAL A 1 182 ? 0.283 50.973 5.022 1.00 9.93 182 VAL A O 1
ATOM 1488 N N . ALA A 1 183 ? -1.280 49.361 5.255 1.00 8.32 183 ALA A N 1
ATOM 1489 C CA . ALA A 1 183 ? -2.376 50.245 4.905 1.00 8.99 183 ALA A CA 1
ATOM 1490 C C . ALA A 1 183 ? -2.455 51.416 5.888 1.00 9.25 183 ALA A C 1
ATOM 1491 O O . ALA A 1 183 ? -2.584 52.568 5.481 1.00 10.72 183 ALA A O 1
ATOM 1493 N N . LEU A 1 184 ? -2.379 51.129 7.187 1.00 8.81 184 LEU A N 1
ATOM 1494 C CA . LEU A 1 184 ? -2.366 52.176 8.192 1.00 9.22 184 LEU A CA 1
ATOM 1495 C C . LEU A 1 184 ? -1.163 53.114 8.090 1.00 9.71 184 LEU A C 1
ATOM 1496 O O . LEU A 1 184 ? -1.290 54.320 8.285 1.00 9.78 184 LEU A O 1
ATOM 1501 N N . TRP A 1 185 ? -0.006 52.554 7.753 1.00 9.55 185 TRP A N 1
ATOM 1502 C CA . TRP A 1 185 ? 1.222 53.358 7.706 1.00 9.85 185 TRP A CA 1
ATOM 1503 C C . TRP A 1 185 ? 1.229 54.337 6.547 1.00 10.20 185 TRP A C 1
ATOM 1504 O O . TRP A 1 185 ? 2.061 55.228 6.512 1.00 11.31 185 TRP A O 1
ATOM 1515 N N . SER A 1 186 ? 0.288 54.209 5.621 1.00 10.11 186 SER A N 1
ATOM 1516 C CA . SER A 1 186 ? 0.163 55.195 4.551 1.00 10.80 186 SER A CA 1
ATOM 1517 C C . SER A 1 186 ? -0.292 56.558 5.059 1.00 9.77 186 SER A C 1
ATOM 1518 O O . SER A 1 186 ? -0.082 57.555 4.372 1.00 10.53 186 SER A O 1
ATOM 1521 N N . TYR A 1 187 ? -0.887 56.620 6.258 1.00 10.03 187 TYR A N 1
ATOM 1522 C CA . TYR A 1 187 ? -1.503 57.878 6.704 1.00 9.98 187 TYR A CA 1
ATOM 1523 C C . TYR A 1 187 ? -0.597 59.118 6.567 1.00 10.40 187 TYR A C 1
ATOM 1524 O O . TYR A 1 187 ? -1.009 60.090 5.948 1.00 10.19 187 TYR A O 1
ATOM 1533 N N . PRO A 1 188 ? 0.644 59.107 7.112 1.00 10.50 188 PRO A N 1
ATOM 1534 C CA . PRO A 1 188 ? 1.454 60.332 6.978 1.00 10.66 188 PRO A CA 1
ATOM 1535 C C . PRO A 1 188 ? 1.955 60.617 5.560 1.00 10.20 188 PRO A C 1
ATOM 1536 O O . PRO A 1 188 ? 2.393 61.747 5.271 1.00 11.21 188 PRO A O 1
ATOM 1540 N N . TYR A 1 189 ? 1.921 59.612 4.691 1.00 8.98 189 TYR A N 1
ATOM 1541 C CA . TYR A 1 189 ? 2.330 59.790 3.312 1.00 8.92 189 TYR A CA 1
ATOM 1542 C C . TYR A 1 189 ? 1.248 60.380 2.427 1.00 8.89 189 TYR A C 1
ATOM 1543 O O . TYR A 1 189 ? 1.533 60.986 1.415 1.00 10.02 189 TYR A O 1
ATOM 1552 N N . VAL A 1 190 ? -0.004 60.116 2.766 1.00 9.52 190 VAL A N 1
ATOM 1553 C CA . VAL A 1 190 ? -1.118 60.413 1.876 1.00 9.57 190 VAL A CA 1
ATOM 1554 C C . VAL A 1 190 ? -1.616 61.829 2.091 1.00 10.16 190 VAL A C 1
ATOM 1555 O O . VAL A 1 190 ? -1.719 62.306 3.229 1.00 11.39 190 VAL A O 1
ATOM 1559 N N . LYS A 1 191 ? -1.926 62.495 0.982 1.00 10.49 191 LYS A N 1
ATOM 1560 C CA . LYS A 1 191 ? -2.482 63.835 1.021 1.00 11.66 191 LYS A CA 1
ATOM 1561 C C . LYS A 1 191 ? -3.686 63.879 1.969 1.00 11.35 191 LYS A C 1
ATOM 1562 O O . LYS A 1 191 ? -4.518 62.967 1.983 1.00 11.40 191 LYS A O 1
ATOM 1568 N N . TYR A 1 192 ? -3.781 64.940 2.754 1.00 13.35 192 TYR A N 1
ATOM 1569 C CA . TYR A 1 192 ? -4.826 65.036 3.775 1.00 14.45 192 TYR A CA 1
ATOM 1570 C C . TYR A 1 192 ? -6.203 64.892 3.135 1.00 14.20 192 TYR A C 1
ATOM 1571 O O . TYR A 1 192 ? -6.505 65.580 2.159 1.00 14.72 192 TYR A O 1
ATOM 1580 N N . GLY A 1 193 ? -7.008 63.983 3.679 1.00 12.99 193 GLY A N 1
ATOM 1581 C CA . GLY A 1 193 ? -8.344 63.704 3.180 1.00 13.21 193 GLY A CA 1
ATOM 1582 C C . GLY A 1 193 ? -8.434 62.614 2.128 1.00 12.27 193 GLY A C 1
ATOM 1583 O O . GLY A 1 193 ? -9.536 62.277 1.702 1.00 13.19 193 GLY A O 1
ATOM 1584 N N . ASP A 1 194 ? -7.306 62.042 1.702 1.00 11.22 194 ASP A N 1
ATOM 1585 C CA . ASP A 1 194 ? -7.310 61.024 0.638 1.00 11.09 194 ASP A CA 1
ATOM 1586 C C . ASP A 1 194 ? -7.060 59.604 1.148 1.00 11.05 194 ASP A C 1
ATOM 1587 O O . ASP A 1 194 ? -7.031 58.660 0.371 1.00 10.77 194 ASP A O 1
ATOM 1592 N N . PHE A 1 195 ? -6.880 59.473 2.457 1.00 11.81 195 PHE A N 1
ATOM 1593 C CA . PHE A 1 195 ? -6.570 58.207 3.120 1.00 13.66 195 PHE A CA 1
ATOM 1594 C C . PHE A 1 195 ? -7.806 57.393 3.440 1.00 14.71 195 PHE A C 1
ATOM 1595 O O . PHE A 1 195 ? -7.803 56.164 3.289 1.00 16.31 195 PHE A O 1
#

CATH classification: 1.10.490.10

Radius of gyration: 16.45 Å; Cα contacts (8 Å, |Δi|>4): 206; chains: 1; bounding box: 43×44×29 Å

Nearest PDB structures (foldseek):
  2veb-assembly1_A-2  TM=1.003E+00  e=2.678E-27  Methanosarcina acetivorans
  3qzx-assembly1_A-2  TM=1.004E+00  e=8.895E-27  Methanosarcina acetivorans
  3zjp-assembly1_A-2  TM=1.003E+00  e=2.215E-26  Methanosarcina acetivorans
  3zjl-assembly1_A  TM=9.949E-01  e=1.186E-26  Methanosarcina acetivorans
  2vee-assembly2_B  TM=1.001E+00  e=1.189E-25  Methanosarcina acetivorans

Solvent-accessible surface area: 10387 Å² total; per-residue (Å²): 99,95,26,39,43,29,53,97,37,157,69,181,9,63,3,79,96,95,64,5,117,99,50,47,102,81,28,145,12,75,76,113,10,70,69,40,4,87,88,0,8,126,3,1,108,122,37,10,116,108,0,0,71,55,7,30,41,76,14,37,78,75,105,153,22,34,106,30,31,10,24,115,113,50,74,48,26,117,154,15,21,57,21,31,58,122,30,51,21,78,24,0,39,8,0,1,97,74,66,22,60,35,38,5,0,22,13,3,42,14,24,0,20,38,52,30,142,70,64,10,26,112,43,27,140,17,139,21,16,81,29,27,22,54,182,72,12,71,56,52,29,160,23,17,6,24,44,0,63,88,28,1,59,198,99,75,69,76,100,111,31,7,72,100,0,35,68,0,1,92,46,0,4,38,1,1,10,34,3,24,13,54,26,44,50,166,207,70,100,114

Organism: Methanosarcina acetivorans (strain ATCC 35395 / DSM 2834 / JCM 12185 / C2A) (NCBI:txid188937)